Protein AF-0000000082834963 (afdb_homodimer)

Organism: NCBI:txid1287738

Foldseek 3Di:
DAEAEALQLLLLCLVFPLRDCVVVSVVVVVVCVQPAHEYEPCNVVSNVVSLVVCVVVVRDDPVSSVSSVVSVVSHHYDYDDDPCVVQQVVLVVQCVVPVHDSRVSRSLSVCQVVVHWYWDWDQDVPPSDTDTDTGRDD/DAEAEALQLLLLCLVFPLRDCVVVSVVVLVVCVQPAHEYEPCNVVSNVVSLVVCVVVVRDDPVSSVSSVVSVVSHHYDYDDDPCVVQQVVLVVQCVVPVHDSRVSRSLSVCVVVVHWYWDWDQDVPPSDTDTDTGRDD

pLDDT: mean 91.82, std 11.76, range [46.31, 98.62]

Nearest PDB structures (foldseek):
  2fe1-assembly1_A-2  TM=7.118E-01  e=8.355E-07  Pyrobaculum aerophilum str. IM2
  5x3t-assembly1_H  TM=6.796E-01  e=2.635E-04  Mycobacterium tuberculosis H37Rv
  5ecw-assembly1_B  TM=6.801E-01  e=1.217E-03  Shigella flexneri
  5k8j-assembly1_B  TM=7.039E-01  e=2.386E-03  Caulobacter vibrioides CB15
  5wzf-assembly1_A  TM=6.749E-01  e=4.974E-03  Mycobacterium tuberculosis H37Rv

Structure (mmCIF, N/CA/C/O backbone):
data_AF-0000000082834963-model_v1
#
loop_
_entity.id
_entity.type
_entity.pdbx_description
1 polymer 'PIN domain-containing protein'
#
loop_
_atom_site.group_PDB
_atom_site.id
_atom_site.type_symbol
_atom_site.label_atom_id
_atom_site.label_alt_id
_atom_site.label_comp_id
_atom_site.label_asym_id
_atom_site.label_entity_id
_atom_site.label_seq_id
_atom_site.pdbx_PDB_ins_code
_atom_site.Cartn_x
_atom_site.Cartn_y
_atom_site.Cartn_z
_atom_site.occupancy
_atom_site.B_iso_or_equiv
_atom_site.auth_seq_id
_atom_site.auth_comp_id
_atom_site.auth_asym_id
_atom_site.auth_atom_id
_atom_site.pdbx_PDB_model_num
ATOM 1 N N . MET A 1 1 ? 8.938 -10.734 -23 1 84.38 1 MET A N 1
ATOM 2 C CA . MET A 1 1 ? 8.023 -9.617 -22.812 1 84.38 1 MET A CA 1
ATOM 3 C C . MET A 1 1 ? 7.961 -9.203 -21.344 1 84.38 1 MET A C 1
ATOM 5 O O . MET A 1 1 ? 8.031 -10.055 -20.453 1 84.38 1 MET A O 1
ATOM 9 N N . LYS A 1 2 ? 8.047 -7.902 -21.094 1 94.88 2 LYS A N 1
ATOM 10 C CA . LYS A 1 2 ? 7.984 -7.422 -19.703 1 94.88 2 LYS A CA 1
ATOM 11 C C . LYS A 1 2 ? 6.559 -7.496 -19.172 1 94.88 2 LYS A C 1
ATOM 13 O O . LYS A 1 2 ? 5.598 -7.207 -19.875 1 94.88 2 LYS A O 1
ATOM 18 N N . LEU A 1 3 ? 6.418 -7.973 -17.922 1 97.44 3 LEU A N 1
ATOM 19 C CA . LEU A 1 3 ? 5.102 -8.188 -17.328 1 97.44 3 LEU A CA 1
ATOM 20 C C . LEU A 1 3 ? 5.027 -7.578 -15.93 1 97.44 3 LEU A C 1
ATOM 22 O O . LEU A 1 3 ? 5.848 -7.898 -15.062 1 97.44 3 LEU A O 1
ATOM 26 N N . VAL A 1 4 ? 4.156 -6.664 -15.797 1 98.31 4 VAL A N 1
ATOM 27 C CA . VAL A 1 4 ? 3.75 -6.254 -14.461 1 98.31 4 VAL A CA 1
ATOM 28 C C . VAL A 1 4 ? 2.664 -7.191 -13.938 1 98.31 4 VAL A C 1
ATOM 30 O O . VAL A 1 4 ? 1.64 -7.391 -14.594 1 98.31 4 VAL A O 1
ATOM 33 N N . LEU A 1 5 ? 2.828 -7.766 -12.836 1 98 5 LEU A N 1
ATOM 34 C CA . LEU A 1 5 ? 1.932 -8.805 -12.344 1 98 5 LEU A CA 1
ATOM 35 C C . LEU A 1 5 ? 1.172 -8.328 -11.109 1 98 5 LEU A C 1
ATOM 37 O O . LEU A 1 5 ? 1.779 -8.023 -10.078 1 98 5 LEU A O 1
ATOM 41 N N . ASP A 1 6 ? -0.062 -8.312 -11.219 1 97.12 6 ASP A N 1
ATOM 42 C CA . ASP A 1 6 ? -0.935 -7.922 -10.117 1 97.12 6 ASP A CA 1
ATOM 43 C C . ASP A 1 6 ? -0.912 -8.961 -9 1 97.12 6 ASP A C 1
ATOM 45 O O . ASP A 1 6 ? -0.85 -10.164 -9.266 1 97.12 6 ASP A O 1
ATOM 49 N N . ALA A 1 7 ? -1.048 -8.523 -7.75 1 97.19 7 ALA A N 1
ATOM 50 C CA . ALA A 1 7 ? -1.08 -9.43 -6.605 1 97.19 7 ALA A CA 1
ATOM 51 C C . ALA A 1 7 ? -2.199 -10.461 -6.75 1 97.19 7 ALA A C 1
ATOM 53 O O . ALA A 1 7 ? -2.078 -11.594 -6.277 1 97.19 7 ALA A O 1
ATOM 54 N N . SER A 1 8 ? -3.281 -10.047 -7.418 1 94.44 8 SER A N 1
ATOM 55 C CA . SER A 1 8 ? -4.406 -10.953 -7.613 1 94.44 8 SER A CA 1
ATOM 56 C C . SER A 1 8 ? -3.982 -12.195 -8.398 1 94.44 8 SER A C 1
ATOM 58 O O . SER A 1 8 ? -4.465 -13.297 -8.125 1 94.44 8 SER A O 1
ATOM 60 N N . VAL A 1 9 ? -3.117 -11.984 -9.352 1 95.94 9 VAL A N 1
ATOM 61 C CA . VAL A 1 9 ? -2.629 -13.117 -10.133 1 95.94 9 VAL A CA 1
ATOM 62 C C . VAL A 1 9 ? -1.739 -14 -9.258 1 95.94 9 VAL A C 1
ATOM 64 O O . VAL A 1 9 ? -1.932 -15.219 -9.203 1 95.94 9 VAL A O 1
ATOM 67 N N . ALA A 1 10 ? -0.805 -13.453 -8.555 1 97.5 10 ALA A N 1
ATOM 68 C CA . ALA A 1 10 ? 0.079 -14.219 -7.68 1 97.5 10 ALA A CA 1
ATOM 69 C C . ALA A 1 10 ? -0.717 -14.977 -6.621 1 97.5 10 ALA A C 1
ATOM 71 O O . ALA A 1 10 ? -0.464 -16.156 -6.371 1 97.5 10 ALA A O 1
ATOM 72 N N . LEU A 1 11 ? -1.651 -14.328 -5.992 1 96.81 11 LEU A N 1
ATOM 73 C CA . LEU A 1 11 ? -2.428 -14.945 -4.922 1 96.81 11 LEU A CA 1
ATOM 74 C C . LEU A 1 11 ? -3.25 -16.125 -5.453 1 96.81 11 LEU A C 1
ATOM 76 O O . LEU A 1 11 ? -3.586 -17.031 -4.703 1 96.81 11 LEU A O 1
ATOM 80 N N . SER A 1 12 ? -3.541 -16.094 -6.711 1 95.44 12 SER A N 1
ATOM 81 C CA . SER A 1 12 ? -4.289 -17.188 -7.32 1 95.44 12 SER A CA 1
ATOM 82 C C . SER A 1 12 ? -3.432 -18.453 -7.434 1 95.44 12 SER A C 1
ATOM 84 O O . SER A 1 12 ? -3.947 -19.531 -7.715 1 95.44 12 SER A O 1
ATOM 86 N N . TRP A 1 13 ? -2.188 -18.344 -7.172 1 97.12 13 TRP A N 1
ATOM 87 C CA . TRP A 1 13 ? -1.33 -19.531 -7.125 1 97.12 13 TRP A CA 1
ATOM 88 C C . TRP A 1 13 ? -1.572 -20.328 -5.852 1 97.12 13 TRP A C 1
ATOM 90 O O . TRP A 1 13 ? -1.062 -21.438 -5.703 1 97.12 13 TRP A O 1
ATOM 100 N N . LEU A 1 14 ? -2.324 -19.812 -4.922 1 96.44 14 LEU A N 1
ATOM 101 C CA . LEU A 1 14 ? -2.744 -20.547 -3.738 1 96.44 14 LEU A CA 1
ATOM 102 C C . LEU A 1 14 ? -3.607 -21.75 -4.125 1 96.44 14 LEU A C 1
ATOM 104 O O . LEU A 1 14 ? -3.645 -22.75 -3.41 1 96.44 14 LEU A O 1
ATOM 108 N N . ARG A 1 15 ? -4.348 -21.609 -5.199 1 93.69 15 ARG A N 1
ATOM 109 C CA . ARG A 1 15 ? -5.215 -22.672 -5.711 1 93.69 15 ARG A CA 1
ATOM 110 C C . ARG A 1 15 ? -6.266 -23.078 -4.68 1 93.69 15 ARG A C 1
ATOM 112 O O . ARG A 1 15 ? -6.473 -24.266 -4.422 1 93.69 15 ARG A O 1
ATOM 119 N N . LEU A 1 16 ? -6.84 -22.062 -4.109 1 93.38 16 LEU A N 1
ATOM 120 C CA . LEU A 1 16 ? -7.926 -22.344 -3.176 1 93.38 16 LEU A CA 1
ATOM 121 C C . LEU A 1 16 ? -9.172 -22.828 -3.92 1 93.38 16 LEU A C 1
ATOM 123 O O . LEU A 1 16 ? -9.398 -22.438 -5.066 1 93.38 16 LEU A O 1
ATOM 127 N N . PRO A 1 17 ? -9.938 -23.625 -3.27 1 87.69 17 PRO A N 1
ATOM 128 C CA . PRO A 1 17 ? -11.156 -24.125 -3.92 1 87.69 17 PRO A CA 1
ATOM 129 C C . PRO A 1 17 ? -12.078 -23 -4.391 1 87.69 17 PRO A C 1
ATOM 131 O O . PRO A 1 17 ? -12.781 -23.156 -5.391 1 87.69 17 PRO A O 1
ATOM 134 N N . SER A 1 18 ? -12.07 -21.891 -3.707 1 85.25 18 SER A N 1
ATOM 135 C CA . SER A 1 18 ? -12.969 -20.781 -4.02 1 85.25 18 SER A CA 1
ATOM 136 C C . SER A 1 18 ? -12.422 -19.953 -5.18 1 85.25 18 SER A C 1
ATOM 138 O O . SER A 1 18 ? -13.133 -19.094 -5.727 1 85.25 18 SER A O 1
ATOM 140 N N . GLN A 1 19 ? -11.195 -20.203 -5.543 1 86.88 19 GLN A N 1
ATOM 141 C CA . GLN A 1 19 ? -10.578 -19.406 -6.598 1 86.88 19 GLN A CA 1
ATOM 142 C C . GLN A 1 19 ? -10.867 -20 -7.973 1 86.88 19 GLN A C 1
ATOM 144 O O . GLN A 1 19 ? -10.633 -21.188 -8.203 1 86.88 19 GLN A O 1
ATOM 149 N N . THR A 1 20 ? -11.297 -19.109 -8.875 1 85.38 20 THR A N 1
ATOM 150 C CA . THR A 1 20 ? -11.734 -19.578 -10.18 1 85.38 20 THR A CA 1
ATOM 151 C C . THR A 1 20 ? -10.68 -19.281 -11.25 1 85.38 20 THR A C 1
ATOM 153 O O . THR A 1 20 ? -10.781 -19.75 -12.383 1 85.38 20 THR A O 1
ATOM 156 N N . CYS A 1 21 ? -9.625 -18.641 -10.875 1 88 21 CYS A N 1
ATOM 157 C CA . CYS A 1 21 ? -8.664 -18.203 -11.883 1 88 21 CYS A CA 1
ATOM 158 C C . CYS A 1 21 ? -7.324 -18.906 -11.688 1 88 21 CYS A C 1
ATOM 160 O O . CYS A 1 21 ? -6.309 -18.469 -12.234 1 88 21 CYS A O 1
ATOM 162 N N . SER A 1 22 ? -7.316 -19.922 -10.984 1 91.75 22 SER A N 1
ATOM 163 C CA . SER A 1 22 ? -6.047 -20.562 -10.648 1 91.75 22 SER A CA 1
ATOM 164 C C . SER A 1 22 ? -5.363 -21.125 -11.891 1 91.75 22 SER A C 1
ATOM 166 O O . SER A 1 22 ? -4.152 -20.984 -12.055 1 91.75 22 SER A O 1
ATOM 168 N N . GLU A 1 23 ? -6.125 -21.703 -12.75 1 92.44 23 GLU A N 1
ATOM 169 C CA . GLU A 1 23 ? -5.543 -22.266 -13.961 1 92.44 23 GLU A CA 1
ATOM 170 C C . GLU A 1 23 ? -4.934 -21.188 -14.844 1 92.44 23 GLU A C 1
ATOM 172 O O . GLU A 1 23 ? -3.844 -21.359 -15.383 1 92.44 23 GLU A O 1
ATOM 177 N N . GLN A 1 24 ? -5.602 -20.141 -14.945 1 92.44 24 GLN A N 1
ATOM 178 C CA . GLN A 1 24 ? -5.086 -19 -15.711 1 92.44 24 GLN A CA 1
ATOM 179 C C . GLN A 1 24 ? -3.83 -18.422 -15.07 1 92.44 24 GLN A C 1
ATOM 181 O O . GLN A 1 24 ? -2.893 -18.031 -15.766 1 92.44 24 GLN A O 1
ATOM 186 N N . ALA A 1 25 ? -3.834 -18.344 -13.797 1 95.25 25 ALA A N 1
ATOM 187 C CA . ALA A 1 25 ? -2.68 -17.812 -13.07 1 95.25 25 ALA A CA 1
ATOM 188 C C . ALA A 1 25 ? -1.449 -18.688 -13.289 1 95.25 25 ALA A C 1
ATOM 190 O O . ALA A 1 25 ? -0.348 -18.172 -13.508 1 95.25 25 ALA A O 1
ATOM 191 N N . PHE A 1 26 ? -1.695 -20.016 -13.305 1 95.38 26 PHE A N 1
ATOM 192 C CA . PHE A 1 26 ? -0.569 -20.906 -13.508 1 95.38 26 PHE A CA 1
ATOM 193 C C . PHE A 1 26 ? -0.111 -20.891 -14.961 1 95.38 26 PHE A C 1
ATOM 195 O O . PHE A 1 26 ? 1.078 -21.031 -15.242 1 95.38 26 PHE A O 1
ATOM 202 N N . ALA A 1 27 ? -1.045 -20.625 -15.852 1 94.75 27 ALA A N 1
ATOM 203 C CA . ALA A 1 27 ? -0.645 -20.453 -17.25 1 94.75 27 ALA A CA 1
ATOM 204 C C . ALA A 1 27 ? 0.281 -19.25 -17.391 1 94.75 27 ALA A C 1
ATOM 206 O O . ALA A 1 27 ? 1.268 -19.297 -18.141 1 94.75 27 ALA A O 1
ATOM 207 N N . ILE A 1 28 ? -0.032 -18.219 -16.688 1 94.56 28 ILE A N 1
ATOM 208 C CA . ILE A 1 28 ? 0.822 -17.031 -16.703 1 94.56 28 ILE A CA 1
ATOM 209 C C . ILE A 1 28 ? 2.193 -17.375 -16.125 1 94.56 28 ILE A C 1
ATOM 211 O O . ILE A 1 28 ? 3.223 -16.984 -16.672 1 94.56 28 ILE A O 1
ATO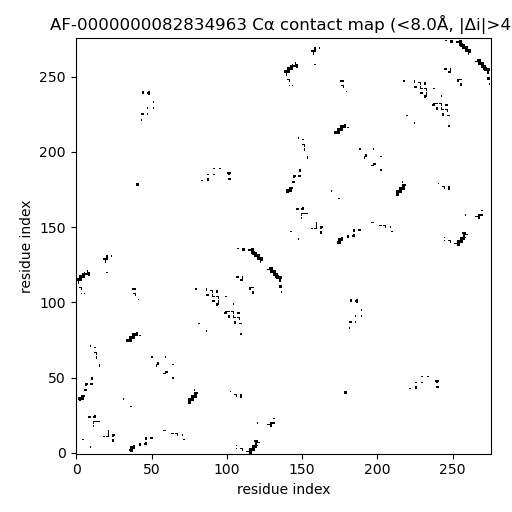M 215 N N . LEU A 1 29 ? 2.191 -18.094 -15.078 1 95.81 29 LEU A N 1
ATOM 216 C CA . LEU A 1 29 ? 3.436 -18.531 -14.453 1 95.81 29 LEU A CA 1
ATOM 217 C C . LEU A 1 29 ? 4.285 -19.312 -15.445 1 95.81 29 LEU A C 1
ATOM 219 O O . LEU A 1 29 ? 5.488 -19.078 -15.57 1 95.81 29 LEU A O 1
ATOM 223 N N . ASP A 1 30 ? 3.648 -20.234 -16.125 1 95.56 30 ASP A N 1
ATOM 224 C CA . ASP A 1 30 ? 4.352 -21.062 -17.109 1 95.56 30 ASP A CA 1
ATOM 225 C C . ASP A 1 30 ? 4.918 -20.203 -18.25 1 95.56 30 ASP A C 1
ATOM 227 O O . ASP A 1 30 ? 6.043 -20.422 -18.688 1 95.56 30 ASP A O 1
ATOM 231 N N . ASP A 1 31 ? 4.168 -19.25 -18.625 1 94.44 31 ASP A N 1
ATOM 232 C CA . ASP A 1 31 ? 4.559 -18.375 -19.719 1 94.44 31 ASP A CA 1
ATOM 233 C C . ASP A 1 31 ? 5.75 -17.5 -19.344 1 94.44 31 ASP A C 1
ATOM 235 O O . ASP A 1 31 ? 6.5 -17.047 -20.203 1 94.44 31 ASP A O 1
ATOM 239 N N . LEU A 1 32 ? 5.875 -17.203 -18.047 1 94.75 32 LEU A N 1
ATOM 240 C CA . LEU A 1 32 ? 7.008 -16.406 -17.594 1 94.75 32 LEU A CA 1
ATOM 241 C C . LEU A 1 32 ? 8.328 -17.094 -17.938 1 94.75 32 LEU A C 1
ATOM 243 O O . LEU A 1 32 ? 9.344 -16.422 -18.156 1 94.75 32 LEU A O 1
ATOM 247 N N . ASN A 1 33 ? 8.344 -18.438 -17.938 1 94.25 33 ASN A N 1
ATOM 248 C CA . ASN A 1 33 ? 9.531 -19.203 -18.297 1 94.25 33 ASN A CA 1
ATOM 249 C C . ASN A 1 33 ? 10.758 -18.719 -17.547 1 94.25 33 ASN A C 1
ATOM 251 O O . ASN A 1 33 ? 11.812 -18.469 -18.141 1 94.25 33 ASN A O 1
ATOM 255 N N . GLY A 1 34 ? 10.594 -18.453 -16.312 1 94.38 34 GLY A N 1
ATOM 256 C CA . GLY A 1 34 ? 11.711 -18.078 -15.453 1 94.38 34 GLY A CA 1
ATOM 257 C C . GLY A 1 34 ? 12.047 -16.594 -15.539 1 94.38 34 GLY A C 1
ATOM 258 O O . GLY A 1 34 ? 12.922 -16.109 -14.812 1 94.38 34 GLY A O 1
ATOM 259 N N . GLU A 1 35 ? 11.375 -15.82 -16.344 1 96.69 35 GLU A N 1
ATOM 260 C CA . GLU A 1 35 ? 11.609 -14.383 -16.438 1 96.69 35 GLU A CA 1
ATOM 261 C C . GLU A 1 35 ? 11.07 -13.648 -15.211 1 96.69 35 GLU A C 1
ATOM 263 O O . GLU A 1 35 ? 10.133 -14.117 -14.562 1 96.69 35 GLU A O 1
ATOM 268 N N . ALA A 1 36 ? 11.664 -12.508 -14.969 1 98 36 ALA A N 1
ATOM 269 C CA . ALA A 1 36 ? 11.266 -11.719 -13.805 1 98 36 ALA A CA 1
ATOM 270 C C . ALA A 1 36 ? 9.953 -10.984 -14.062 1 98 36 ALA A C 1
ATOM 272 O O . ALA A 1 36 ? 9.688 -10.555 -15.188 1 98 36 ALA A O 1
ATOM 273 N N . ILE A 1 37 ? 9.195 -10.883 -13.07 1 98.44 37 ILE A N 1
ATOM 274 C CA . ILE A 1 37 ? 8.016 -10.016 -13.117 1 98.44 37 ILE A CA 1
ATOM 275 C C . ILE A 1 37 ? 8.352 -8.656 -12.508 1 98.44 37 ILE A C 1
ATOM 277 O O . ILE A 1 37 ? 9.227 -8.555 -11.648 1 98.44 37 ILE A O 1
ATOM 281 N N . LEU A 1 38 ? 7.684 -7.605 -12.977 1 98.44 38 LEU A N 1
ATOM 282 C CA . LEU A 1 38 ? 7.766 -6.258 -12.422 1 98.44 38 LEU A CA 1
ATOM 283 C C . LEU A 1 38 ? 6.57 -5.969 -11.523 1 98.44 38 LEU A C 1
ATOM 285 O O . LEU A 1 38 ? 5.438 -6.328 -11.852 1 98.44 38 LEU A O 1
ATOM 289 N N . VAL A 1 39 ? 6.891 -5.395 -10.422 1 98.62 39 VAL A N 1
ATOM 290 C CA . VAL A 1 39 ? 5.781 -5.113 -9.516 1 98.62 39 VAL A CA 1
ATOM 291 C C . VAL A 1 39 ? 5.98 -3.75 -8.859 1 98.62 39 VAL A C 1
ATOM 293 O O . VAL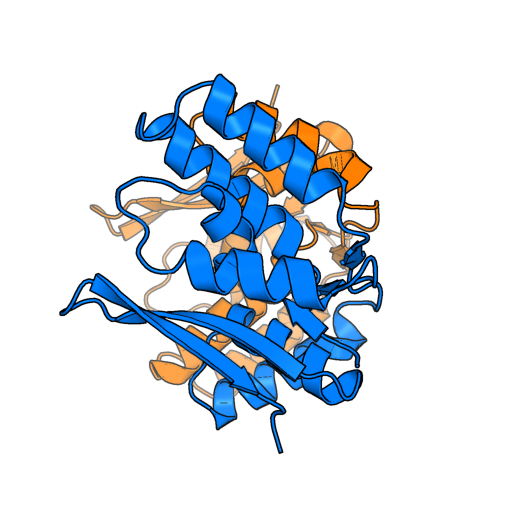 A 1 39 ? 7.117 -3.316 -8.648 1 98.62 39 VAL A O 1
ATOM 296 N N . PRO A 1 40 ? 4.895 -3.014 -8.586 1 98.12 40 PRO A N 1
ATOM 297 C CA . PRO A 1 40 ? 5.02 -1.765 -7.828 1 98.12 40 PRO A CA 1
ATOM 298 C C . PRO A 1 40 ? 5.449 -1.992 -6.383 1 98.12 40 PRO A C 1
ATOM 300 O O . PRO A 1 40 ? 5.547 -3.139 -5.938 1 98.12 40 PRO A O 1
ATOM 303 N N . GLN A 1 41 ? 5.688 -0.911 -5.715 1 96.44 41 GLN A N 1
ATOM 304 C CA . GLN A 1 41 ? 6.234 -0.975 -4.363 1 96.44 41 GLN A CA 1
ATOM 305 C C . GLN A 1 41 ? 5.242 -1.619 -3.4 1 96.44 41 GLN A C 1
ATOM 307 O O . GLN A 1 41 ? 5.645 -2.271 -2.434 1 96.44 41 GLN A O 1
ATOM 312 N N . ILE A 1 42 ? 3.971 -1.563 -3.689 1 97.44 42 ILE A N 1
ATOM 313 C CA . ILE A 1 42 ? 2.953 -2.016 -2.744 1 97.44 42 ILE A CA 1
ATOM 314 C C . ILE A 1 42 ? 2.758 -3.523 -2.879 1 97.44 42 ILE A C 1
ATOM 316 O O . ILE A 1 42 ? 2.178 -4.16 -1.997 1 97.44 42 ILE A O 1
ATOM 320 N N . TRP A 1 43 ? 3.211 -4.133 -3.85 1 98.12 43 TRP A N 1
ATOM 321 C CA . TRP A 1 43 ? 2.873 -5.492 -4.258 1 98.12 43 TRP A CA 1
ATOM 322 C C . TRP A 1 43 ? 3.248 -6.492 -3.17 1 98.12 43 TRP A C 1
ATOM 324 O O . TRP A 1 43 ? 2.438 -7.344 -2.793 1 98.12 43 TRP A O 1
ATOM 334 N N . PRO A 1 44 ? 4.496 -6.387 -2.574 1 98.31 44 PRO A N 1
ATOM 335 C CA . PRO A 1 44 ? 4.812 -7.367 -1.532 1 98.31 44 PRO A CA 1
ATOM 336 C C . PRO A 1 44 ? 3.83 -7.32 -0.364 1 98.31 44 PRO A C 1
ATOM 338 O O . PRO A 1 44 ? 3.508 -8.359 0.216 1 98.31 44 PRO A O 1
ATOM 341 N N . MET A 1 45 ? 3.375 -6.164 -0.056 1 98.44 45 MET A N 1
ATOM 342 C CA . MET A 1 45 ? 2.422 -6.035 1.041 1 98.44 45 MET A CA 1
ATOM 343 C C . MET A 1 45 ? 1.069 -6.629 0.659 1 98.44 45 MET A C 1
ATOM 345 O O . MET A 1 45 ? 0.403 -7.25 1.488 1 98.44 45 MET A O 1
ATOM 349 N N . GLU A 1 46 ? 0.671 -6.395 -0.566 1 98.12 46 GLU A N 1
ATOM 350 C CA . GLU A 1 46 ? -0.595 -6.949 -1.034 1 98.12 46 GLU A CA 1
ATOM 351 C C . GLU A 1 46 ? -0.583 -8.477 -0.976 1 98.12 46 GLU A C 1
ATOM 353 O O . GLU A 1 46 ? -1.549 -9.094 -0.522 1 98.12 46 GLU A O 1
ATOM 358 N N . VAL A 1 47 ? 0.468 -9.078 -1.438 1 98.19 47 VAL A N 1
ATOM 359 C CA . VAL A 1 47 ? 0.592 -10.531 -1.432 1 98.19 47 VAL A CA 1
ATOM 360 C C . VAL A 1 47 ? 0.608 -11.039 0.007 1 98.19 47 VAL A C 1
ATOM 362 O O . VAL A 1 47 ? -0.093 -12 0.34 1 98.19 47 VAL A O 1
ATOM 365 N N . ALA A 1 48 ? 1.392 -10.352 0.878 1 98.38 48 ALA A N 1
ATOM 366 C CA . ALA A 1 48 ? 1.444 -10.734 2.287 1 98.38 48 ALA A CA 1
ATOM 367 C C . ALA A 1 48 ? 0.071 -10.609 2.941 1 98.38 48 ALA A C 1
ATOM 369 O O . ALA A 1 48 ? -0.352 -11.492 3.688 1 98.38 48 ALA A O 1
ATOM 370 N N . GLN A 1 49 ? -0.576 -9.508 2.641 1 98.06 49 GLN A N 1
ATOM 371 C CA . GLN A 1 49 ? -1.898 -9.289 3.219 1 98.06 49 GLN A CA 1
ATOM 372 C C . GLN A 1 49 ? -2.885 -10.359 2.75 1 98.06 49 GLN A C 1
ATOM 374 O O . GLN A 1 49 ? -3.682 -10.859 3.543 1 98.06 49 GLN A O 1
ATOM 379 N N . GLY A 1 50 ? -2.893 -10.648 1.474 1 97 50 GLY A N 1
ATOM 380 C CA . GLY A 1 50 ? -3.758 -11.703 0.956 1 97 50 GLY A CA 1
ATOM 381 C C . GLY A 1 50 ? -3.514 -13.047 1.603 1 97 50 GLY A C 1
ATOM 382 O O . GLY A 1 50 ? -4.461 -13.773 1.919 1 97 50 GLY A O 1
ATOM 383 N N . THR A 1 51 ? -2.285 -13.367 1.773 1 97.25 51 THR A N 1
ATOM 384 C CA . THR A 1 51 ? -1.92 -14.633 2.4 1 97.25 51 THR A CA 1
ATOM 385 C C . THR A 1 51 ? -2.4 -14.672 3.85 1 97.25 51 THR A C 1
ATOM 387 O O . THR A 1 51 ? -2.969 -15.68 4.289 1 97.25 51 THR A O 1
ATOM 390 N N . LEU A 1 52 ? -2.18 -13.617 4.57 1 97.19 52 LEU A N 1
ATOM 391 C CA . LEU A 1 52 ? -2.619 -13.531 5.957 1 97.19 52 LEU A CA 1
ATOM 392 C C . LEU A 1 52 ? -4.133 -13.664 6.059 1 97.19 52 LEU A C 1
ATOM 394 O O . LEU A 1 52 ? -4.645 -14.312 6.98 1 97.19 52 LEU A O 1
ATOM 398 N N . ARG A 1 53 ? -4.789 -13.039 5.137 1 96.56 53 ARG A N 1
ATOM 399 C CA . ARG A 1 53 ? -6.246 -13.133 5.137 1 96.56 53 ARG A CA 1
ATOM 400 C C . ARG A 1 53 ? -6.703 -14.578 4.992 1 96.56 53 ARG A C 1
ATOM 402 O O . ARG A 1 53 ? -7.598 -15.031 5.715 1 96.56 53 ARG A O 1
ATOM 409 N N . VAL A 1 54 ? -6.133 -15.281 4.082 1 95.44 54 VAL A N 1
ATOM 410 C CA . VAL A 1 54 ? -6.457 -16.688 3.818 1 95.44 54 VAL A CA 1
ATOM 411 C C . VAL A 1 54 ? -6.176 -17.516 5.062 1 95.44 54 VAL A C 1
ATOM 413 O O . VAL A 1 54 ? -6.945 -18.422 5.398 1 95.44 54 VAL A O 1
ATOM 416 N N . GLU A 1 55 ? -5.098 -17.188 5.711 1 95.06 55 GLU A N 1
ATOM 417 C CA . GLU A 1 55 ? -4.727 -17.875 6.949 1 95.06 55 GLU A CA 1
ATOM 418 C C . GLU A 1 55 ? -5.742 -17.609 8.055 1 95.06 55 GLU A C 1
ATOM 420 O O . GLU A 1 55 ? -6.223 -18.547 8.703 1 95.06 55 GLU A O 1
ATOM 425 N N . ARG A 1 56 ? -6.121 -16.406 8.203 1 95 56 ARG A N 1
ATOM 426 C CA . ARG A 1 56 ? -7.043 -16 9.258 1 95 56 ARG A CA 1
ATOM 427 C C . ARG A 1 56 ? -8.422 -16.625 9.047 1 95 56 ARG A C 1
ATOM 429 O O . ARG A 1 56 ? -9.102 -16.969 10.016 1 95 56 ARG A O 1
ATOM 436 N N . GLN A 1 57 ? -8.734 -16.75 7.844 1 95.06 57 GLN A N 1
ATOM 437 C CA . GLN A 1 57 ? -10.062 -17.25 7.516 1 95.06 57 GLN A CA 1
ATOM 438 C C . GLN A 1 57 ? -10.055 -18.781 7.398 1 95.06 57 GLN A C 1
ATOM 440 O O . GLN A 1 57 ? -11.047 -19.375 6.98 1 95.06 57 GLN A O 1
ATOM 445 N N . GLN A 1 58 ? -8.93 -19.344 7.656 1 94.75 58 GLN A N 1
ATOM 446 C CA . GLN A 1 58 ? -8.75 -20.797 7.637 1 94.75 58 GLN A CA 1
ATOM 447 C C . GLN A 1 58 ? -9.18 -21.375 6.293 1 94.75 58 GLN A C 1
ATOM 449 O O . GLN A 1 58 ? -9.828 -22.422 6.246 1 94.75 58 GLN A O 1
ATOM 454 N N . GLN A 1 59 ? -8.82 -20.672 5.32 1 94.38 59 GLN A N 1
ATOM 455 C CA . GLN A 1 59 ? -9.172 -21.109 3.975 1 94.38 59 GLN A CA 1
ATOM 456 C C . GLN A 1 59 ? -8.078 -21.984 3.375 1 94.38 59 GLN A C 1
ATOM 458 O O . GLN A 1 59 ? -8.258 -22.578 2.309 1 94.38 59 GLN A O 1
ATOM 463 N N . ALA A 1 60 ? -6.965 -22.062 4.039 1 94.62 60 ALA A N 1
ATOM 464 C CA . ALA A 1 60 ? -5.832 -22.828 3.529 1 94.62 60 ALA A CA 1
ATOM 465 C C . ALA A 1 60 ? -5.121 -23.562 4.66 1 94.62 60 ALA A C 1
ATOM 467 O O . ALA A 1 60 ? -5.008 -23.047 5.773 1 94.62 60 ALA A O 1
ATOM 468 N N . THR A 1 61 ? -4.648 -24.719 4.336 1 94.75 61 THR A N 1
ATOM 469 C CA . THR A 1 61 ? -3.803 -25.469 5.258 1 94.75 61 THR A CA 1
ATOM 470 C C . THR A 1 61 ? -2.369 -24.953 5.219 1 94.75 61 THR A C 1
ATOM 472 O O . THR A 1 61 ? -1.999 -24.203 4.316 1 94.75 61 THR A O 1
ATOM 475 N N . ALA A 1 62 ? -1.607 -25.438 6.16 1 94.5 62 ALA A N 1
ATOM 476 C CA . ALA A 1 62 ? -0.188 -25.094 6.188 1 94.5 62 ALA A CA 1
ATOM 477 C C . ALA A 1 62 ? 0.52 -25.594 4.93 1 94.5 62 ALA A C 1
ATOM 479 O O . ALA A 1 62 ? 1.436 -24.938 4.426 1 94.5 62 ALA A O 1
ATOM 480 N N . ALA A 1 63 ? 0.084 -26.703 4.488 1 95.94 63 ALA A N 1
ATOM 481 C CA . ALA A 1 63 ? 0.688 -27.281 3.289 1 95.94 63 ALA A CA 1
ATOM 482 C C . ALA A 1 63 ? 0.415 -26.406 2.066 1 95.94 63 ALA A C 1
ATOM 484 O O . ALA A 1 63 ? 1.304 -26.188 1.241 1 95.94 63 ALA A O 1
ATOM 485 N N . ILE A 1 64 ? -0.814 -25.906 1.961 1 96.12 64 ILE A N 1
ATOM 486 C CA . ILE A 1 64 ? -1.189 -25.031 0.855 1 96.12 64 ILE A CA 1
ATOM 487 C C . ILE A 1 64 ? -0.361 -23.75 0.908 1 96.12 64 ILE A C 1
ATOM 489 O O . ILE A 1 64 ? 0.171 -23.297 -0.112 1 96.12 64 ILE A O 1
ATOM 493 N N . LEU A 1 65 ? -0.192 -23.219 2.07 1 96.69 65 LEU A N 1
ATOM 494 C CA . LEU A 1 65 ? 0.569 -21.984 2.248 1 96.69 65 LEU A CA 1
ATOM 495 C C . LEU A 1 65 ? 2.045 -22.203 1.936 1 96.69 65 LEU A C 1
ATOM 497 O O . LEU A 1 65 ? 2.697 -21.344 1.354 1 96.69 65 LEU A O 1
ATOM 501 N N . ALA A 1 66 ? 2.521 -23.359 2.303 1 96.75 66 ALA A N 1
ATOM 502 C CA . ALA A 1 66 ? 3.914 -23.688 2.006 1 96.75 66 ALA A CA 1
ATOM 503 C C . ALA A 1 66 ? 4.137 -23.828 0.503 1 96.75 66 ALA A C 1
ATOM 505 O O . ALA A 1 66 ? 5.148 -23.375 -0.028 1 96.75 66 ALA A O 1
ATOM 506 N N . LYS A 1 67 ? 3.258 -24.484 -0.152 1 97.19 67 LYS A N 1
ATOM 507 C CA . LYS A 1 67 ? 3.34 -24.609 -1.604 1 97.19 67 LYS A CA 1
ATOM 508 C C . LYS A 1 67 ? 3.277 -23.25 -2.289 1 97.19 67 LYS A C 1
ATOM 510 O O . LYS A 1 67 ? 4.035 -22.984 -3.225 1 97.19 67 LYS A O 1
ATOM 515 N N . PHE A 1 68 ? 2.387 -22.469 -1.808 1 98.12 68 PHE A N 1
ATOM 516 C CA . PHE A 1 68 ? 2.268 -21.125 -2.334 1 98.12 68 PHE A CA 1
ATOM 517 C C . PHE A 1 68 ? 3.582 -20.359 -2.182 1 98.12 68 PHE A C 1
ATOM 519 O O . PHE A 1 68 ? 4.055 -19.734 -3.129 1 98.12 68 PHE A O 1
ATOM 526 N N . SER A 1 69 ? 4.141 -20.406 -0.995 1 97.31 69 SER A N 1
ATOM 527 C CA . SER A 1 69 ? 5.406 -19.734 -0.722 1 97.31 69 SER A CA 1
ATOM 528 C C . SER A 1 69 ? 6.508 -20.234 -1.649 1 97.31 69 SER A C 1
ATOM 530 O O . SER A 1 69 ? 7.328 -19.453 -2.131 1 97.31 69 SER A O 1
ATOM 532 N N . ALA A 1 70 ? 6.547 -21.516 -1.902 1 97.69 70 ALA A N 1
ATOM 533 C CA . ALA A 1 70 ? 7.543 -22.094 -2.795 1 97.69 70 ALA A CA 1
ATOM 534 C C . ALA A 1 70 ? 7.387 -21.562 -4.215 1 97.69 70 ALA A C 1
ATOM 536 O O . ALA A 1 70 ? 8.375 -21.234 -4.871 1 97.69 70 ALA A O 1
ATOM 537 N N . VAL A 1 71 ? 6.152 -21.5 -4.688 1 97.69 71 VAL A N 1
ATOM 538 C CA . VAL A 1 71 ? 5.887 -20.969 -6.02 1 97.69 71 VAL A CA 1
ATOM 539 C C . VAL A 1 71 ? 6.316 -19.516 -6.094 1 97.69 71 VAL A C 1
ATOM 541 O O . VAL A 1 71 ? 7.043 -19.125 -7.008 1 97.69 71 VAL A O 1
ATOM 544 N N . LEU A 1 72 ? 5.891 -18.75 -5.117 1 97.75 72 LEU A N 1
ATOM 545 C CA . LEU A 1 72 ? 6.211 -17.328 -5.082 1 97.75 72 LEU A CA 1
ATOM 546 C C . LEU A 1 72 ? 7.719 -17.109 -5.094 1 97.75 72 LEU A C 1
ATOM 548 O O . LEU A 1 72 ? 8.219 -16.25 -5.816 1 97.75 72 LEU A O 1
ATOM 552 N N . ASN A 1 73 ? 8.43 -17.891 -4.352 1 96.25 73 ASN A N 1
ATOM 553 C CA . ASN A 1 73 ? 9.875 -17.75 -4.215 1 96.25 73 ASN A CA 1
ATOM 554 C C . ASN A 1 73 ? 10.602 -18.188 -5.477 1 96.25 73 ASN A C 1
ATOM 556 O O . ASN A 1 73 ? 11.781 -17.875 -5.66 1 96.25 73 ASN A O 1
ATOM 560 N N . SER A 1 74 ? 9.938 -18.922 -6.281 1 96.62 74 SER A N 1
ATOM 561 C CA . SER A 1 74 ? 10.57 -19.406 -7.508 1 96.62 74 SER A CA 1
ATOM 562 C C . SER A 1 74 ? 10.508 -18.359 -8.609 1 96.62 74 SER A C 1
ATOM 564 O O . SER A 1 74 ? 11.18 -18.484 -9.641 1 96.62 74 SER A O 1
ATOM 566 N N . VAL A 1 75 ? 9.773 -17.328 -8.469 1 97.75 75 VAL A N 1
ATOM 567 C CA . VAL A 1 75 ? 9.594 -16.297 -9.469 1 97.75 75 VAL A CA 1
ATOM 568 C C . VAL A 1 75 ? 10.5 -15.102 -9.156 1 97.75 75 VAL A C 1
ATOM 570 O O . VAL A 1 75 ? 10.367 -14.477 -8.094 1 97.75 75 VAL A O 1
ATOM 573 N N . PRO A 1 76 ? 11.43 -14.82 -10.055 1 97.94 76 PRO A N 1
ATOM 574 C CA . PRO A 1 76 ? 12.188 -13.586 -9.828 1 97.94 76 PRO A CA 1
ATOM 575 C C . PRO A 1 76 ? 11.305 -12.344 -9.859 1 97.94 76 PRO A C 1
ATOM 577 O O . PRO A 1 76 ? 10.508 -12.164 -10.789 1 97.94 76 PRO A O 1
ATOM 580 N N . VAL A 1 77 ? 11.43 -11.5 -8.883 1 98.06 77 VAL A N 1
ATOM 581 C CA . VAL A 1 77 ? 10.594 -10.305 -8.742 1 98.06 77 VAL A CA 1
ATOM 582 C C . VAL A 1 77 ? 11.477 -9.055 -8.742 1 98.06 77 VAL A C 1
ATOM 584 O O . VAL A 1 77 ? 12.469 -8.992 -8.016 1 98.06 77 VAL A O 1
ATOM 587 N N . VAL A 1 78 ? 11.133 -8.109 -9.562 1 97.75 78 VAL A N 1
ATOM 588 C CA . VAL A 1 78 ? 11.75 -6.785 -9.562 1 97.75 78 VAL A CA 1
ATOM 589 C C . VAL A 1 78 ? 10.766 -5.746 -9.039 1 97.75 78 VAL A C 1
ATOM 591 O O . VAL A 1 78 ? 9.836 -5.359 -9.75 1 97.75 78 VAL A O 1
ATOM 594 N N . ASN A 1 79 ? 11 -5.324 -7.855 1 96.94 79 ASN A N 1
ATOM 595 C CA . ASN A 1 79 ? 10.156 -4.301 -7.238 1 96.94 79 ASN A CA 1
ATOM 596 C C . ASN A 1 79 ? 10.523 -2.904 -7.742 1 96.94 79 ASN A C 1
ATOM 598 O O . ASN A 1 79 ? 11.695 -2.594 -7.93 1 96.94 79 ASN A O 1
ATOM 602 N N . GLU A 1 80 ? 9.508 -2.109 -7.887 1 95.88 80 GLU A N 1
ATOM 603 C CA . GLU A 1 80 ? 9.75 -0.693 -8.148 1 95.88 80 GLU A CA 1
ATOM 604 C C . GLU A 1 80 ? 10.711 -0.098 -7.121 1 95.88 80 GLU A C 1
ATOM 606 O O . GLU A 1 80 ? 10.547 -0.302 -5.914 1 95.88 80 GLU A O 1
ATOM 611 N N . SER A 1 81 ? 11.773 0.597 -7.648 1 93.62 81 SER A N 1
ATOM 612 C CA . SER A 1 81 ? 12.805 1.077 -6.738 1 93.62 81 SER A CA 1
ATOM 613 C C . SER A 1 81 ? 12.969 2.59 -6.836 1 93.62 81 SER A C 1
ATOM 615 O O . SER A 1 81 ? 13.695 3.195 -6.043 1 93.62 81 SER A O 1
ATOM 617 N N . ARG A 1 82 ? 12.305 3.234 -7.824 1 95.56 82 ARG A N 1
ATOM 618 C CA . ARG A 1 82 ? 12.359 4.691 -7.902 1 95.56 82 ARG A CA 1
ATOM 619 C C . ARG A 1 82 ? 11.734 5.332 -6.664 1 95.56 82 ARG A C 1
ATOM 621 O O . ARG A 1 82 ? 10.852 4.746 -6.035 1 95.56 82 ARG A O 1
ATOM 628 N N . PRO A 1 83 ? 12.219 6.535 -6.309 1 94.75 83 PRO A N 1
ATOM 629 C CA . PRO A 1 83 ? 11.523 7.254 -5.234 1 94.75 83 PRO A CA 1
ATOM 630 C C . PRO A 1 83 ? 10.086 7.609 -5.602 1 94.75 83 PRO A C 1
ATOM 632 O O . PRO A 1 83 ? 9.758 7.738 -6.781 1 94.75 83 PRO A O 1
ATOM 635 N N . SER A 1 84 ? 9.25 7.719 -4.582 1 96.12 84 SER A N 1
ATOM 636 C CA . SER A 1 84 ? 7.836 7.977 -4.812 1 96.12 84 SER A CA 1
ATOM 637 C C . SER A 1 84 ? 7.629 9.25 -5.625 1 96.12 84 SER A C 1
ATOM 639 O O . SER A 1 84 ? 6.664 9.359 -6.387 1 96.12 84 SER A O 1
ATOM 641 N N . THR A 1 85 ? 8.5 10.203 -5.492 1 94.94 85 THR A N 1
ATOM 642 C CA . THR A 1 85 ? 8.391 11.469 -6.211 1 94.94 85 THR A CA 1
ATOM 643 C C . THR A 1 85 ? 8.453 11.242 -7.719 1 94.94 85 THR A C 1
ATOM 645 O O . THR A 1 85 ? 8.016 12.094 -8.5 1 94.94 85 THR A O 1
ATOM 648 N N . ALA A 1 86 ? 8.969 10.094 -8.094 1 96.88 86 ALA A N 1
ATOM 649 C CA . ALA A 1 86 ? 9.156 9.812 -9.516 1 96.88 86 ALA A CA 1
ATOM 650 C C . ALA A 1 86 ? 7.883 9.242 -10.125 1 96.88 86 ALA A C 1
ATOM 652 O O . ALA A 1 86 ? 7.609 9.453 -11.312 1 96.88 86 ALA A O 1
ATOM 653 N N . TRP A 1 87 ? 7.137 8.523 -9.406 1 97.75 87 TRP A N 1
ATOM 654 C CA . TRP A 1 87 ? 6.031 7.797 -10.031 1 97.75 87 TRP A CA 1
ATOM 655 C C . TRP A 1 87 ? 4.691 8.25 -9.461 1 97.75 87 TRP A C 1
ATOM 657 O O . TRP A 1 87 ? 3.656 8.125 -10.125 1 97.75 87 TRP A O 1
ATOM 667 N N . LEU A 1 88 ? 4.621 8.781 -8.297 1 98.06 88 LEU A N 1
ATOM 668 C CA . LEU A 1 88 ? 3.371 9.07 -7.605 1 98.06 88 LEU A CA 1
ATOM 669 C C . LEU A 1 88 ? 2.559 10.117 -8.359 1 98.06 88 LEU A C 1
ATOM 671 O O . LEU A 1 88 ? 1.348 9.961 -8.531 1 98.06 88 LEU A O 1
ATOM 675 N N . PRO A 1 89 ? 3.199 11.242 -8.836 1 97.81 89 PRO A N 1
ATOM 676 C CA . PRO A 1 89 ? 2.395 12.203 -9.594 1 97.81 89 PRO A CA 1
ATOM 677 C C . PRO A 1 89 ? 1.717 11.578 -10.812 1 97.81 89 PRO A C 1
ATOM 679 O O . PRO A 1 89 ? 0.57 11.914 -11.125 1 97.81 89 PRO A O 1
ATOM 682 N N . GLN A 1 90 ? 2.408 10.711 -11.453 1 98.12 90 GLN A N 1
ATOM 683 C CA . GLN A 1 90 ? 1.819 10.031 -12.594 1 98.12 90 GLN A CA 1
ATOM 684 C C . GLN A 1 90 ? 0.708 9.078 -12.156 1 98.12 90 GLN A C 1
ATOM 686 O O . GLN A 1 90 ? -0.307 8.945 -12.844 1 98.12 90 GLN A O 1
ATOM 691 N N . CYS A 1 91 ? 0.874 8.438 -11.062 1 98.5 91 CYS A N 1
ATOM 692 C CA . CYS A 1 91 ? -0.177 7.586 -10.516 1 98.5 91 CYS A CA 1
ATOM 693 C C . CYS A 1 91 ? -1.438 8.391 -10.227 1 98.5 91 CYS A C 1
ATOM 695 O O . CYS A 1 91 ? -2.545 7.957 -10.547 1 98.5 91 CYS A O 1
ATOM 697 N N . GLU A 1 92 ? -1.207 9.531 -9.609 1 98.06 92 GLU A N 1
ATOM 698 C CA . GLU A 1 92 ? -2.346 10.398 -9.32 1 98.06 92 GLU A CA 1
ATOM 699 C C . GLU A 1 92 ? -3.064 10.82 -10.594 1 98.06 92 GLU A C 1
ATOM 701 O O . GLU A 1 92 ? -4.297 10.828 -10.648 1 98.06 92 GLU A O 1
ATOM 706 N N . ARG A 1 93 ? -2.336 11.18 -11.602 1 97.94 93 ARG A N 1
ATOM 707 C CA . ARG A 1 93 ? -2.914 11.562 -12.883 1 97.94 93 ARG A CA 1
ATOM 708 C C . ARG A 1 93 ? -3.719 10.414 -13.484 1 97.94 93 ARG A C 1
ATOM 710 O O . ARG A 1 93 ? -4.867 10.602 -13.898 1 97.94 93 ARG A O 1
ATOM 717 N N . LEU A 1 94 ? -3.137 9.266 -13.539 1 97.69 94 LEU A N 1
ATOM 718 C CA . LEU A 1 94 ? -3.799 8.086 -14.094 1 97.69 94 LEU A CA 1
ATOM 719 C C . LEU A 1 94 ? -5.043 7.734 -13.289 1 97.69 94 LEU A C 1
ATOM 721 O O . LEU A 1 94 ? -6.066 7.344 -13.859 1 97.69 94 LEU A O 1
ATOM 725 N N . ALA A 1 95 ? -4.895 7.828 -11.992 1 97.44 95 ALA A N 1
ATOM 726 C CA . ALA A 1 95 ? -6.039 7.555 -11.125 1 97.44 95 ALA A CA 1
ATOM 727 C C . ALA A 1 95 ? -7.207 8.477 -11.453 1 97.44 95 ALA A C 1
ATOM 729 O O . ALA A 1 95 ? -8.352 8.031 -11.562 1 97.44 95 ALA A O 1
ATOM 730 N N . ARG A 1 96 ? -6.938 9.773 -11.633 1 96.25 96 ARG A N 1
ATOM 731 C CA . ARG A 1 96 ? -7.961 10.75 -11.984 1 96.25 96 ARG A CA 1
ATOM 732 C C . ARG A 1 96 ? -8.555 10.453 -13.359 1 96.25 96 ARG A C 1
ATOM 734 O O . ARG A 1 96 ? -9.773 10.453 -13.523 1 96.25 96 ARG A O 1
ATOM 741 N N . GLU A 1 97 ? -7.734 10.148 -14.273 1 95.81 97 GLU A N 1
ATOM 742 C CA . GLU A 1 97 ? -8.133 9.977 -15.664 1 95.81 97 GLU A CA 1
ATOM 743 C C . GLU A 1 97 ? -8.992 8.719 -15.844 1 95.81 97 GLU A C 1
ATOM 745 O O . GLU A 1 97 ? -9.938 8.719 -16.641 1 95.81 97 GLU A O 1
ATOM 750 N N . HIS A 1 98 ? -8.742 7.684 -15.078 1 94.88 98 HIS A N 1
ATOM 751 C CA . HIS A 1 98 ? -9.367 6.398 -15.359 1 94.88 98 HIS A CA 1
ATOM 752 C C . HIS A 1 98 ? -10.281 5.965 -14.219 1 94.88 98 HIS A C 1
ATOM 754 O O . HIS A 1 98 ? -10.805 4.852 -14.227 1 94.88 98 HIS A O 1
ATOM 760 N N . GLY A 1 99 ? -10.414 6.793 -13.219 1 95.06 99 GLY A N 1
ATOM 761 C CA . GLY A 1 99 ? -11.273 6.461 -12.094 1 95.06 99 GLY A CA 1
ATOM 762 C C . GLY A 1 99 ? -10.742 5.312 -11.25 1 95.06 99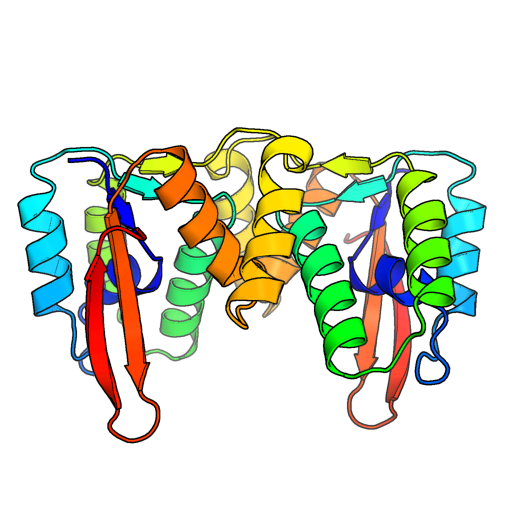 GLY A C 1
ATOM 763 O O . GLY A 1 99 ? -11.508 4.465 -10.789 1 95.06 99 GLY A O 1
ATOM 764 N N . LEU A 1 100 ? -9.461 5.273 -11.086 1 95.5 100 LEU A N 1
ATOM 765 C CA . LEU A 1 100 ? -8.805 4.215 -10.336 1 95.5 100 LEU A CA 1
ATOM 766 C C . LEU A 1 100 ? -8.422 4.695 -8.938 1 95.5 100 LEU A C 1
ATOM 768 O O . LEU A 1 100 ? -8.43 5.898 -8.664 1 95.5 100 LEU A O 1
ATOM 772 N N . THR A 1 101 ? -8.156 3.775 -8.047 1 97.12 101 THR A N 1
ATOM 773 C CA . THR A 1 101 ? -7.414 4.121 -6.836 1 97.12 101 THR A CA 1
ATOM 774 C C . THR A 1 101 ? -5.953 4.402 -7.16 1 97.12 101 THR A C 1
ATOM 776 O O . THR A 1 101 ? -5.465 4.043 -8.234 1 97.12 101 THR A O 1
ATOM 779 N N . VAL A 1 102 ? -5.262 5.043 -6.277 1 98 102 VAL A N 1
ATOM 780 C CA . VAL A 1 102 ? -3.83 5.277 -6.441 1 98 102 VAL A CA 1
ATOM 781 C C . VAL A 1 102 ? -3.088 3.943 -6.48 1 98 102 VAL A C 1
ATOM 783 O O . VAL A 1 102 ? -2.113 3.791 -7.219 1 98 102 VAL A O 1
ATOM 786 N N . TYR A 1 103 ? -3.553 2.971 -5.797 1 97.56 103 TYR A N 1
ATOM 787 C CA . TYR A 1 103 ? -2.949 1.643 -5.746 1 97.56 103 TYR A CA 1
ATOM 788 C C . TYR A 1 103 ? -3.021 0.956 -7.105 1 97.56 103 TYR A C 1
ATOM 790 O O . TYR A 1 103 ? -2.004 0.504 -7.633 1 97.56 103 TYR A O 1
ATOM 798 N N . ASP A 1 104 ? -4.23 0.969 -7.652 1 95.75 104 ASP A N 1
ATOM 799 C CA . ASP A 1 104 ? -4.395 0.38 -8.977 1 95.75 104 ASP A CA 1
ATOM 800 C C . ASP A 1 104 ? -3.592 1.15 -10.023 1 95.75 104 ASP A C 1
ATOM 802 O O . ASP A 1 104 ? -3.01 0.554 -10.93 1 95.75 104 ASP A O 1
ATOM 806 N N . ALA A 1 105 ? -3.549 2.455 -9.867 1 97.5 105 ALA A N 1
ATOM 807 C CA . ALA A 1 105 ? -2.82 3.307 -10.797 1 97.5 105 ALA A CA 1
ATOM 808 C C . ALA A 1 105 ? -1.323 3.02 -10.758 1 97.5 105 ALA A C 1
ATOM 810 O O . ALA A 1 105 ? -0.621 3.189 -11.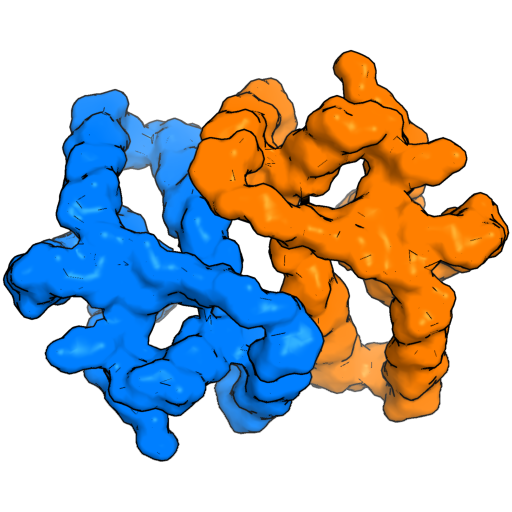75 1 97.5 105 ALA A O 1
ATOM 811 N N . SER A 1 106 ? -0.821 2.602 -9.617 1 98.19 106 SER A N 1
ATOM 812 C CA . SER A 1 106 ? 0.605 2.312 -9.508 1 98.19 106 SER A CA 1
ATOM 813 C C . SER A 1 106 ? 1.001 1.147 -10.414 1 98.19 106 SER A C 1
ATOM 815 O O . SER A 1 106 ? 2.098 1.137 -10.977 1 98.19 106 SER A O 1
ATOM 817 N N . TYR A 1 107 ? 0.119 0.164 -10.555 1 97.62 107 TYR A N 1
ATOM 818 C CA . TYR A 1 107 ? 0.371 -0.929 -11.484 1 97.62 107 TYR A CA 1
ATOM 819 C C . TYR A 1 107 ? 0.404 -0.423 -12.922 1 97.62 107 TYR A C 1
ATOM 821 O O . TYR A 1 107 ? 1.304 -0.773 -13.688 1 97.62 107 TYR A O 1
ATOM 829 N N . LEU A 1 108 ? -0.559 0.344 -13.227 1 97.06 108 LEU A N 1
ATOM 830 C CA . LEU A 1 108 ? -0.67 0.886 -14.578 1 97.06 108 LEU A CA 1
ATOM 831 C C . LEU A 1 108 ? 0.52 1.782 -14.898 1 97.06 108 LEU A C 1
ATOM 833 O O . LEU A 1 108 ? 1.094 1.688 -15.984 1 97.06 108 LEU A O 1
ATOM 837 N N . GLU A 1 109 ? 0.84 2.658 -14 1 98.12 109 GLU A N 1
ATOM 838 C CA . GLU A 1 109 ? 1.985 3.545 -14.188 1 98.12 109 GLU A CA 1
ATOM 839 C C . GLU A 1 109 ? 3.256 2.75 -14.477 1 98.12 109 GLU A C 1
ATOM 841 O O . GLU A 1 109 ? 4.008 3.086 -15.391 1 98.12 109 GLU A O 1
ATOM 846 N N . LEU A 1 110 ? 3.5 1.748 -13.703 1 98.19 110 LEU A N 1
ATOM 847 C CA . LEU A 1 110 ? 4.695 0.929 -13.883 1 98.19 110 LEU A CA 1
ATOM 848 C C . LEU A 1 110 ? 4.684 0.238 -15.242 1 98.19 110 LEU A C 1
ATOM 850 O O . LEU A 1 110 ? 5.711 0.181 -15.922 1 98.19 110 LEU A O 1
ATOM 854 N N . ALA A 1 111 ? 3.535 -0.32 -15.594 1 97.62 111 ALA A N 1
ATOM 855 C CA . ALA A 1 111 ? 3.41 -0.979 -16.891 1 97.62 111 ALA A CA 1
ATOM 856 C C . ALA A 1 111 ? 3.73 -0.013 -18.031 1 97.62 111 ALA A C 1
ATOM 858 O O . ALA A 1 111 ? 4.48 -0.353 -18.953 1 97.62 111 ALA A O 1
ATOM 859 N N . LEU A 1 112 ? 3.145 1.168 -17.984 1 96.81 112 LEU A N 1
ATOM 860 C CA . LEU A 1 112 ? 3.365 2.18 -19.016 1 96.81 112 LEU A CA 1
ATOM 861 C C . LEU A 1 112 ? 4.824 2.617 -19.047 1 96.81 112 LEU A C 1
ATOM 863 O O . LEU A 1 112 ? 5.434 2.693 -20.109 1 96.81 112 LEU A O 1
ATOM 867 N N . TRP A 1 113 ? 5.352 2.879 -17.891 1 96.94 113 TRP A N 1
ATOM 868 C CA . TRP A 1 113 ? 6.734 3.344 -17.797 1 96.94 113 TRP A CA 1
ATOM 869 C C . TRP A 1 113 ? 7.699 2.309 -18.359 1 96.94 113 TRP A C 1
ATOM 871 O O . TRP A 1 113 ? 8.641 2.658 -19.078 1 96.94 113 TRP A O 1
ATOM 881 N N . ARG A 1 114 ? 7.402 1.029 -18.094 1 97.25 114 ARG A N 1
ATOM 882 C CA . ARG A 1 114 ? 8.328 -0.038 -18.469 1 97.25 114 ARG A CA 1
ATOM 883 C C . ARG A 1 11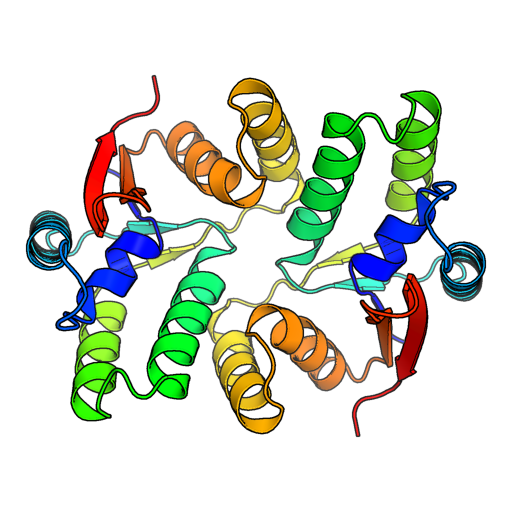4 ? 7.969 -0.616 -19.828 1 97.25 114 ARG A C 1
ATOM 885 O O . ARG A 1 114 ? 8.656 -1.512 -20.328 1 97.25 114 ARG A O 1
ATOM 892 N N . GLY A 1 115 ? 6.906 -0.084 -20.438 1 95.81 115 GLY A N 1
ATOM 893 C CA . GLY A 1 115 ? 6.445 -0.699 -21.672 1 95.81 115 GLY A CA 1
ATOM 894 C C . GLY A 1 115 ? 6.07 -2.16 -21.5 1 95.81 115 GLY A C 1
ATOM 895 O O . GLY A 1 115 ? 6.418 -2.994 -22.344 1 95.81 115 GLY A O 1
ATOM 896 N N . ALA A 1 116 ? 5.492 -2.475 -20.391 1 96.94 116 ALA A N 1
ATOM 897 C CA . ALA A 1 116 ? 5.195 -3.859 -20.031 1 96.94 116 ALA A CA 1
ATOM 898 C C . ALA A 1 116 ? 3.699 -4.141 -20.141 1 96.94 116 ALA A C 1
ATOM 900 O O . ALA A 1 116 ? 2.881 -3.223 -20.078 1 96.94 116 ALA A O 1
ATOM 901 N N . ALA A 1 117 ? 3.322 -5.367 -20.344 1 96 117 ALA A N 1
ATOM 902 C CA . ALA A 1 117 ? 1.938 -5.801 -20.172 1 96 117 ALA A CA 1
ATOM 903 C C . ALA A 1 117 ? 1.563 -5.875 -18.688 1 96 117 ALA A C 1
ATOM 905 O O . ALA A 1 117 ? 2.438 -5.98 -17.828 1 96 117 ALA A O 1
ATOM 906 N N . LEU A 1 118 ? 0.339 -5.688 -18.453 1 96.56 118 LEU A N 1
ATOM 907 C CA . LEU A 1 118 ? -0.196 -5.809 -17.109 1 96.56 118 LEU A CA 1
ATOM 908 C C . LEU A 1 118 ? -1.106 -7.027 -16.984 1 96.56 118 LEU A C 1
ATOM 910 O O . LEU A 1 118 ? -2.062 -7.168 -17.75 1 96.56 118 LEU A O 1
ATOM 914 N N . ALA A 1 119 ? -0.76 -7.938 -16.094 1 95.62 119 ALA A N 1
ATOM 915 C CA . ALA A 1 119 ? -1.617 -9.078 -15.789 1 95.62 119 ALA A CA 1
ATOM 916 C C . ALA A 1 119 ? -2.402 -8.844 -14.5 1 95.62 119 ALA A C 1
ATOM 918 O O . ALA A 1 119 ? -1.816 -8.703 -13.422 1 95.62 119 ALA A O 1
ATOM 919 N N . THR A 1 120 ? -3.668 -8.781 -14.57 1 93.94 120 THR A N 1
ATOM 920 C CA . THR A 1 120 ? -4.523 -8.547 -13.414 1 93.94 120 THR A CA 1
ATOM 921 C C . THR A 1 120 ? -5.797 -9.383 -13.5 1 93.94 120 THR A C 1
ATOM 923 O O . THR A 1 120 ? -6.246 -9.727 -14.602 1 93.94 120 THR A O 1
ATOM 926 N N . PHE A 1 121 ? -6.223 -9.867 -12.281 1 89.31 121 PHE A N 1
ATOM 927 C CA . PHE A 1 121 ? -7.516 -10.531 -12.188 1 89.31 121 PHE A CA 1
ATOM 928 C C . PHE A 1 121 ? -8.523 -9.664 -11.453 1 89.31 121 PHE A C 1
ATOM 930 O O . PHE A 1 121 ? -8.195 -9.023 -10.453 1 89.31 121 PHE A O 1
ATOM 937 N N . GLU A 1 122 ? -9.633 -9.43 -11.992 1 75.62 122 GLU A N 1
ATOM 938 C CA . GLU A 1 122 ? -10.742 -8.758 -11.328 1 75.62 122 GLU A CA 1
ATOM 939 C C . GLU A 1 122 ? -11.836 -9.75 -10.945 1 75.62 122 GLU A C 1
ATOM 941 O O . GLU A 1 122 ? -12.086 -10.719 -11.672 1 75.62 122 GLU A O 1
ATOM 946 N N . THR A 1 123 ? -12.109 -9.797 -9.57 1 57.88 123 THR A N 1
ATOM 947 C CA . THR A 1 123 ? -13.25 -10.641 -9.227 1 57.88 123 THR A CA 1
ATOM 948 C C . THR A 1 123 ? -14.562 -9.875 -9.391 1 57.88 123 THR A C 1
ATOM 950 O O . THR A 1 123 ? -14.68 -8.742 -8.93 1 57.88 123 THR A O 1
ATOM 953 N N . SER A 1 124 ? -15.281 -10.047 -10.438 1 53.56 124 SER A N 1
ATOM 954 C CA . SER A 1 124 ? -16.609 -9.438 -10.586 1 53.56 124 SER A CA 1
ATOM 955 C C . SER A 1 124 ? -17.562 -9.938 -9.523 1 53.56 124 SER A C 1
ATOM 957 O O . SER A 1 124 ? -17.547 -11.117 -9.164 1 53.56 124 SER A O 1
ATOM 959 N N . GLY A 1 125 ? -17.781 -9.086 -8.492 1 46.78 125 GLY A N 1
ATOM 960 C CA . GLY A 1 125 ? -18.703 -9.336 -7.398 1 46.78 125 GLY A CA 1
ATOM 961 C C . GLY A 1 125 ? -19.797 -10.336 -7.75 1 46.78 125 GLY A C 1
ATOM 962 O O . GLY A 1 125 ? -20.047 -11.273 -6.988 1 46.78 125 GLY A O 1
ATOM 963 N N . ALA A 1 126 ? -20.641 -10 -8.742 1 47.59 126 ALA A N 1
ATOM 964 C CA . ALA A 1 126 ? -21.922 -10.695 -8.859 1 47.59 126 ALA A CA 1
ATOM 965 C C . ALA A 1 126 ? -21.719 -12.164 -9.227 1 47.59 126 ALA A C 1
ATOM 967 O O . ALA A 1 126 ? -22.438 -13.031 -8.742 1 47.59 126 ALA A O 1
ATOM 968 N N . SER A 1 127 ? -20.859 -12.328 -10.055 1 49.09 127 SER A N 1
ATOM 969 C CA . SER A 1 127 ? -20.844 -13.68 -10.602 1 49.09 127 SER A CA 1
ATOM 970 C C . SER A 1 127 ? -19.672 -14.484 -10.023 1 49.09 127 SER A C 1
ATOM 972 O O . SER A 1 127 ? -19.641 -15.711 -10.156 1 49.09 127 SER A O 1
ATOM 974 N N . GLY A 1 128 ? -18.781 -13.812 -9.109 1 55.41 128 GLY A N 1
ATOM 975 C CA . GLY A 1 128 ? -17.656 -14.523 -8.539 1 55.41 128 GLY A CA 1
ATOM 976 C C . GLY A 1 128 ? -16.641 -14.953 -9.586 1 55.41 128 GLY A C 1
ATOM 977 O O . GLY A 1 128 ? -15.781 -15.797 -9.312 1 55.41 128 GLY A O 1
ATOM 978 N N . THR A 1 129 ? -16.906 -14.539 -10.867 1 58.5 129 THR A N 1
ATOM 979 C CA . THR A 1 129 ? -16.062 -15.016 -11.961 1 58.5 129 THR A CA 1
ATOM 980 C C . THR A 1 129 ? -14.828 -14.133 -12.117 1 58.5 129 THR A C 1
ATOM 982 O O . THR A 1 129 ? -14.906 -12.914 -11.984 1 58.5 129 THR A O 1
ATOM 985 N N . CYS A 1 130 ? -13.711 -14.781 -12.07 1 67.31 130 CYS A N 1
ATOM 986 C CA . CYS A 1 130 ? -12.43 -14.117 -12.281 1 67.31 130 CYS A CA 1
ATOM 987 C C . CYS A 1 130 ? -12.211 -13.805 -13.758 1 67.31 130 CYS A C 1
ATOM 989 O O . CYS A 1 130 ? -12.531 -14.625 -14.617 1 67.31 130 CYS A O 1
ATOM 991 N N . GLU A 1 131 ? -12.031 -12.5 -14.047 1 70.62 131 GLU A N 1
ATOM 992 C CA . GLU A 1 131 ? -11.695 -12.102 -15.414 1 70.62 131 GLU A CA 1
ATOM 993 C C . GLU A 1 131 ? -10.227 -11.703 -15.531 1 70.62 131 GLU A C 1
ATOM 995 O O . GLU A 1 131 ? -9.727 -10.914 -14.719 1 70.62 131 GLU A O 1
ATOM 1000 N N . ARG A 1 132 ? -9.594 -12.484 -16.469 1 71.5 132 ARG A N 1
ATOM 1001 C CA . ARG A 1 132 ? -8.195 -12.211 -16.781 1 71.5 132 ARG A CA 1
ATOM 1002 C C . ARG A 1 132 ? -8.062 -10.977 -17.656 1 71.5 132 ARG A C 1
ATOM 1004 O O . ARG A 1 132 ? -8.766 -10.844 -18.672 1 71.5 132 ARG A O 1
ATOM 1011 N N . ARG A 1 133 ? -7.289 -10.125 -17.172 1 73.38 133 ARG A N 1
ATOM 1012 C CA . ARG A 1 133 ? -6.902 -9.008 -18.031 1 73.38 133 ARG A CA 1
ATOM 1013 C C . ARG A 1 133 ? -5.387 -8.891 -18.125 1 73.38 133 ARG A C 1
ATOM 1015 O O . ARG A 1 133 ? -4.711 -8.648 -17.125 1 73.38 133 ARG A O 1
ATOM 1022 N N . VAL A 1 134 ? -4.879 -9.391 -19.25 1 75.31 134 VAL A N 1
ATOM 1023 C CA . VAL A 1 134 ? -3.477 -9.148 -19.578 1 75.31 134 VAL A CA 1
ATOM 1024 C C . VAL A 1 134 ? -3.373 -8.234 -20.781 1 75.31 134 VAL A C 1
ATOM 1026 O O . VAL A 1 134 ? -3.908 -8.547 -21.859 1 75.31 134 VAL A O 1
ATOM 1029 N N . GLY A 1 135 ? -3.074 -7.121 -20.578 1 77.81 135 GLY A N 1
ATOM 1030 C CA . GLY A 1 135 ? -2.994 -6.242 -21.734 1 77.81 135 GLY A CA 1
ATOM 1031 C C . GLY A 1 135 ? -2.039 -5.082 -21.531 1 77.81 135 GLY A C 1
ATOM 1032 O O . GLY A 1 135 ? -1.512 -4.883 -20.438 1 77.81 135 GLY A O 1
ATOM 1033 N N . ARG A 1 136 ? -1.541 -4.578 -22.719 1 75.12 136 ARG A N 1
ATOM 1034 C CA . ARG A 1 136 ? -0.739 -3.359 -22.719 1 75.12 136 ARG A CA 1
ATOM 1035 C C . ARG A 1 136 ? -1.628 -2.119 -22.766 1 75.12 136 ARG A C 1
ATOM 1037 O O . ARG A 1 136 ? -2.66 -2.111 -23.438 1 75.12 136 ARG A O 1
ATOM 1044 N N . TRP A 1 137 ? -1.431 -1.373 -21.719 1 61.94 137 TRP A N 1
ATOM 1045 C CA . TRP A 1 137 ? -2.168 -0.115 -21.734 1 61.94 137 TRP A CA 1
ATOM 1046 C C . TRP A 1 137 ? -1.64 0.821 -22.812 1 61.94 137 TRP A C 1
ATOM 1048 O O . TRP A 1 137 ? -0.426 0.975 -22.969 1 61.94 137 TRP A O 1
ATOM 1058 N N . ALA A 1 138 ? -2.393 0.943 -24 1 56.09 138 ALA A N 1
ATOM 1059 C CA . ALA A 1 138 ? -2.061 1.871 -25.078 1 56.09 138 ALA A CA 1
ATOM 1060 C C . ALA A 1 138 ? -2.715 3.23 -24.859 1 56.09 138 ALA A C 1
ATOM 1062 O O . ALA A 1 138 ? -3.793 3.318 -24.266 1 56.09 138 ALA A O 1
ATOM 1063 N N . MET B 1 1 ? 12.555 13.781 19.219 1 84.5 1 MET B N 1
ATOM 1064 C CA . MET B 1 1 ? 11.984 12.438 19.281 1 84.5 1 MET B CA 1
ATOM 1065 C C . MET B 1 1 ? 11.57 11.969 17.891 1 84.5 1 MET B C 1
ATOM 1067 O O . MET B 1 1 ? 11.102 12.758 17.062 1 84.5 1 MET B O 1
ATOM 1071 N N . LYS B 1 2 ? 11.93 10.727 17.547 1 94.88 2 LYS B N 1
ATOM 1072 C CA . LYS B 1 2 ? 11.555 10.188 16.234 1 94.88 2 LYS B CA 1
ATOM 1073 C C . LYS B 1 2 ? 10.07 9.836 16.188 1 94.88 2 LYS B C 1
ATOM 1075 O O . LYS B 1 2 ? 9.516 9.32 17.156 1 94.88 2 LYS B O 1
ATOM 1080 N N . LEU B 1 3 ? 9.414 10.195 15.07 1 97.38 3 LEU B N 1
ATOM 1081 C CA . LEU B 1 3 ? 7.973 10.008 14.953 1 97.38 3 LEU B CA 1
ATOM 1082 C C . LEU B 1 3 ? 7.621 9.336 13.625 1 97.38 3 LEU B C 1
ATOM 1084 O O . LEU B 1 3 ? 7.996 9.828 12.562 1 97.38 3 LEU B O 1
ATOM 1088 N N . VAL B 1 4 ? 7.051 8.211 13.75 1 98.25 4 VAL B N 1
ATOM 1089 C CA . VAL B 1 4 ? 6.359 7.645 12.594 1 98.25 4 VAL B CA 1
ATOM 1090 C C . VAL B 1 4 ? 4.949 8.227 12.5 1 98.25 4 VAL B C 1
ATOM 1092 O O . VAL B 1 4 ? 4.18 8.164 13.461 1 98.25 4 VAL B O 1
ATOM 1095 N N . LEU B 1 5 ? 4.574 8.781 11.43 1 97.88 5 LEU B N 1
ATOM 1096 C CA . LEU B 1 5 ? 3.316 9.508 11.297 1 97.88 5 LEU B CA 1
ATOM 1097 C C . LEU B 1 5 ? 2.359 8.789 10.359 1 97.88 5 LEU B C 1
ATOM 1099 O O . LEU B 1 5 ? 2.658 8.609 9.18 1 97.88 5 LEU B O 1
ATOM 1103 N N . ASP B 1 6 ? 1.283 8.438 10.867 1 97 6 ASP B N 1
ATOM 1104 C CA . ASP B 1 6 ? 0.243 7.77 10.086 1 97 6 ASP B CA 1
ATOM 1105 C C . ASP B 1 6 ? -0.384 8.727 9.078 1 97 6 ASP B C 1
ATOM 1107 O O . ASP B 1 6 ? -0.574 9.914 9.375 1 97 6 ASP B O 1
ATOM 1111 N N . ALA B 1 7 ? -0.789 8.211 7.906 1 97.12 7 ALA B N 1
ATOM 1112 C CA . ALA B 1 7 ? -1.437 9.023 6.879 1 97.12 7 ALA B CA 1
ATOM 1113 C C . ALA B 1 7 ? -2.686 9.703 7.43 1 97.12 7 ALA B C 1
ATOM 1115 O O . ALA B 1 7 ? -3.039 10.805 6.996 1 97.12 7 ALA B O 1
ATOM 1116 N N . SER B 1 8 ? -3.332 9.047 8.391 1 94.31 8 SER B N 1
ATOM 1117 C CA . SER B 1 8 ? -4.535 9.625 8.977 1 94.31 8 SER B CA 1
ATOM 1118 C C . SER B 1 8 ? -4.242 10.969 9.641 1 94.31 8 SER B C 1
ATOM 1120 O O . SER B 1 8 ? -5.07 11.875 9.594 1 94.31 8 SER B O 1
ATOM 1122 N N . VAL B 1 9 ? -3.09 11.047 10.25 1 95.88 9 VAL B N 1
ATOM 1123 C CA . VAL B 1 9 ? -2.705 12.297 10.883 1 95.88 9 VAL B CA 1
ATOM 1124 C C . VAL B 1 9 ? -2.426 13.352 9.812 1 95.88 9 VAL B C 1
ATOM 1126 O O . VAL B 1 9 ? -2.955 14.469 9.883 1 95.88 9 VAL B O 1
ATOM 1129 N N . ALA B 1 10 ? -1.658 13.039 8.82 1 97.44 10 ALA B N 1
ATOM 1130 C CA . ALA B 1 10 ? -1.353 13.977 7.746 1 97.44 10 ALA B CA 1
ATOM 1131 C C . ALA B 1 10 ? -2.625 14.438 7.035 1 97.44 10 ALA B C 1
ATOM 1133 O O . ALA B 1 10 ? -2.803 15.625 6.77 1 97.44 10 ALA B O 1
ATOM 1134 N N . LEU B 1 11 ? -3.494 13.531 6.727 1 96.69 11 LEU B N 1
ATOM 1135 C CA . LEU B 1 11 ? -4.715 13.859 5.996 1 96.69 11 LEU B CA 1
ATOM 1136 C C . LEU B 1 11 ? -5.609 14.781 6.816 1 96.69 11 LEU B C 1
ATOM 1138 O O . LEU B 1 11 ? -6.414 15.523 6.258 1 96.69 11 LEU B O 1
ATOM 1142 N N . SER B 1 12 ? -5.457 14.742 8.094 1 95.31 12 SER B N 1
ATOM 1143 C CA . SER B 1 12 ? -6.238 15.617 8.961 1 95.31 12 SER B CA 1
ATOM 1144 C C . SER B 1 12 ? -5.773 17.062 8.852 1 95.31 12 SER B C 1
ATOM 1146 O O . SER B 1 12 ? -6.445 17.984 9.336 1 95.31 12 SER B O 1
ATOM 1148 N N . TRP B 1 13 ? -4.703 17.297 8.188 1 97 13 TRP B N 1
ATOM 1149 C CA . TRP B 1 13 ? -4.262 18.656 7.922 1 97 13 TRP B CA 1
ATOM 1150 C C . TRP B 1 13 ? -5.113 19.297 6.828 1 97 13 TRP B C 1
ATOM 1152 O O . TRP B 1 13 ? -5.004 20.5 6.574 1 97 13 TRP B O 1
ATOM 1162 N N . LEU B 1 14 ? -5.957 18.562 6.176 1 96.38 14 LEU B N 1
ATOM 1163 C CA . LEU B 1 14 ? -6.922 19.094 5.227 1 96.38 14 LEU B CA 1
ATOM 1164 C C . LEU B 1 14 ? -7.906 20.031 5.926 1 96.38 14 LEU B C 1
ATOM 1166 O O . LEU B 1 14 ? -8.445 20.953 5.301 1 96.38 14 LEU B O 1
ATOM 1170 N N . ARG B 1 15 ? -8.188 19.766 7.18 1 93.5 15 ARG B N 1
ATOM 1171 C CA . ARG B 1 15 ? -9.094 20.562 7.992 1 93.5 15 ARG B CA 1
ATOM 1172 C C . ARG B 1 15 ? -10.484 20.609 7.375 1 93.5 15 ARG B C 1
ATOM 1174 O O . ARG B 1 15 ? -11.086 21.688 7.258 1 93.5 15 ARG B O 1
ATOM 1181 N N . LEU B 1 16 ? -10.922 19.453 6.973 1 93.31 16 LEU B N 1
ATOM 1182 C CA . LEU B 1 16 ? -12.289 19.391 6.457 1 93.31 16 LEU B CA 1
ATOM 1183 C C . LEU B 1 16 ? -13.305 19.547 7.582 1 93.31 16 LEU B C 1
ATOM 1185 O O . LEU B 1 16 ? -13.031 19.156 8.727 1 93.31 16 LEU B O 1
ATOM 1189 N N . PRO B 1 17 ? -14.438 20.062 7.246 1 87.5 17 PRO B N 1
ATOM 1190 C CA . PRO B 1 17 ? -15.469 20.234 8.273 1 87.5 17 PRO B CA 1
ATOM 1191 C C . PRO B 1 17 ? -15.836 18.922 8.969 1 87.5 17 PRO B C 1
ATOM 1193 O O . PRO B 1 17 ? -16.188 18.922 10.148 1 87.5 17 PRO B O 1
ATOM 1196 N N . SER B 1 18 ? -15.742 17.844 8.266 1 85.25 18 SER B N 1
ATOM 1197 C CA . SER B 1 18 ? -16.141 16.531 8.797 1 85.25 18 SER B CA 1
ATOM 1198 C C . SER B 1 18 ? -15.047 15.945 9.68 1 85.25 18 SER B C 1
ATOM 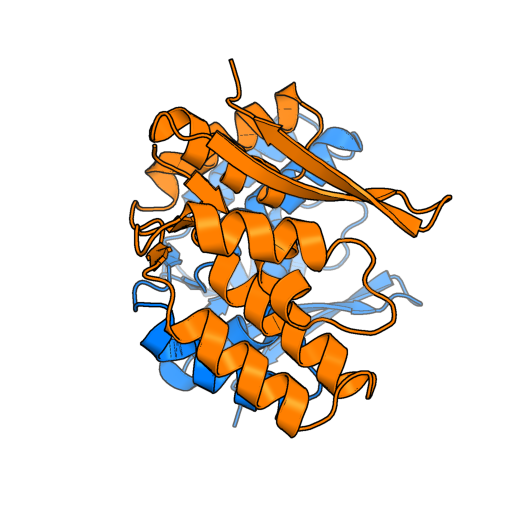1200 O O . SER B 1 18 ? -15.273 14.969 10.391 1 85.25 18 SER B O 1
ATOM 1202 N N . GLN B 1 19 ? -13.891 16.547 9.648 1 86.69 19 GLN B N 1
ATOM 1203 C CA . GLN B 1 19 ? -12.766 16 10.406 1 86.69 19 GLN B CA 1
ATOM 1204 C C . GLN B 1 19 ? -12.742 16.562 11.828 1 86.69 19 GLN B C 1
ATOM 1206 O O . GLN B 1 19 ? -12.766 17.781 12.023 1 86.69 19 GLN B O 1
ATOM 1211 N N . THR B 1 20 ? -12.609 15.633 12.773 1 85.06 20 THR B N 1
ATOM 1212 C CA . THR B 1 20 ? -12.703 16.031 14.172 1 85.06 20 THR B CA 1
ATOM 1213 C C . THR B 1 20 ? -11.328 16.078 14.82 1 85.06 20 THR B C 1
ATOM 1215 O O . THR B 1 20 ? -11.18 16.562 15.945 1 85.06 20 THR B O 1
ATOM 1218 N N . CYS B 1 21 ? -10.32 15.727 14.086 1 87.69 21 CYS B N 1
ATOM 1219 C CA . CYS B 1 21 ? -9.008 15.617 14.703 1 87.69 21 CYS B CA 1
ATOM 1220 C C . CYS B 1 21 ? -8.047 16.641 14.125 1 87.69 21 CYS B C 1
ATOM 1222 O O . CYS B 1 21 ? -6.828 16.531 14.312 1 87.69 21 CYS B O 1
ATOM 1224 N N . SER B 1 22 ? -8.539 17.594 13.5 1 91.56 22 SER B N 1
ATOM 1225 C CA . SER B 1 22 ? -7.676 18.547 12.812 1 91.56 22 SER B CA 1
ATOM 1226 C C . SER B 1 22 ? -6.809 19.328 13.789 1 91.56 22 SER B C 1
ATOM 1228 O O . SER B 1 22 ? -5.617 19.531 13.555 1 91.56 22 SER B O 1
ATOM 1230 N N . GLU B 1 23 ? -7.379 19.719 14.875 1 92.25 23 GLU B N 1
ATOM 1231 C CA . GLU B 1 23 ? -6.613 20.469 15.859 1 92.25 23 GLU B CA 1
ATOM 1232 C C . GLU B 1 23 ? -5.48 19.641 16.453 1 92.25 23 GLU B C 1
ATOM 1234 O O . GLU B 1 23 ? -4.363 20.125 16.625 1 92.25 23 GLU B O 1
ATOM 1239 N N . GLN B 1 24 ? -5.766 18.453 16.703 1 92.31 24 GLN B N 1
ATOM 1240 C CA . GLN B 1 24 ? -4.742 17.547 17.219 1 92.31 24 GLN B CA 1
ATOM 1241 C C . GLN B 1 24 ? -3.652 17.312 16.172 1 92.31 24 GLN B C 1
ATOM 1243 O O . GLN B 1 24 ? -2.471 17.219 16.516 1 92.31 24 GLN B O 1
ATOM 1248 N N . ALA B 1 25 ? -4.043 17.156 14.969 1 95.12 25 ALA B N 1
ATOM 1249 C CA . ALA B 1 25 ? -3.09 16.938 13.883 1 95.12 25 ALA B CA 1
ATOM 1250 C C . ALA B 1 25 ? -2.141 18.125 13.742 1 95.12 25 ALA B C 1
ATOM 1252 O O . ALA B 1 25 ? -0.933 17.938 13.562 1 95.12 25 ALA B O 1
ATOM 1253 N N . PHE B 1 26 ? -2.721 19.312 13.891 1 95.19 26 PHE B N 1
ATOM 1254 C CA . PHE B 1 26 ? -1.883 20.5 13.758 1 95.19 26 PHE B CA 1
ATOM 1255 C C . PHE B 1 26 ? -0.989 20.672 14.984 1 95.19 26 PHE B C 1
ATOM 1257 O O . PHE B 1 26 ? 0.137 21.156 14.875 1 95.19 26 PHE B O 1
ATOM 1264 N N . ALA B 1 27 ? -1.476 20.203 16.125 1 94.62 27 ALA B N 1
ATOM 1265 C CA . ALA B 1 27 ? -0.612 20.219 17.297 1 94.62 27 ALA B CA 1
ATOM 1266 C C . ALA B 1 27 ? 0.605 19.312 17.094 1 94.62 27 ALA B C 1
ATOM 1268 O O . ALA B 1 27 ? 1.722 19.672 17.469 1 94.62 27 ALA B O 1
ATOM 1269 N N . ILE B 1 28 ? 0.371 18.203 16.469 1 94.38 28 ILE B N 1
ATOM 1270 C CA . ILE B 1 28 ? 1.474 17.312 16.141 1 94.38 28 ILE B CA 1
ATOM 1271 C C . ILE B 1 28 ? 2.434 17.984 15.172 1 94.38 28 ILE B C 1
ATOM 1273 O O . ILE B 1 28 ? 3.654 17.906 15.344 1 94.38 28 ILE B O 1
ATOM 1277 N N . LEU B 1 29 ? 1.901 18.625 14.219 1 95.69 29 LEU B N 1
ATOM 1278 C CA . LEU B 1 29 ? 2.707 19.359 13.25 1 95.69 29 LEU B CA 1
ATOM 1279 C C . LEU B 1 29 ? 3.582 20.391 13.938 1 95.69 29 LEU B C 1
ATOM 1281 O O . LEU B 1 29 ? 4.781 20.484 13.664 1 95.69 29 LEU B O 1
ATOM 1285 N N . ASP B 1 30 ? 2.975 21.125 14.852 1 95.44 30 ASP B N 1
ATOM 1286 C CA . ASP B 1 30 ? 3.703 22.156 15.586 1 95.44 30 ASP B CA 1
ATOM 1287 C C . ASP B 1 30 ? 4.816 21.547 16.422 1 95.44 30 ASP B C 1
ATOM 1289 O O . ASP B 1 30 ? 5.922 22.094 16.5 1 95.44 30 ASP B O 1
ATOM 1293 N N . ASP B 1 31 ? 4.52 20.438 16.984 1 94.31 31 ASP B N 1
ATOM 1294 C CA . ASP B 1 31 ? 5.473 19.766 17.875 1 94.31 31 ASP B CA 1
ATOM 1295 C C . ASP B 1 31 ? 6.664 19.234 17.078 1 94.31 31 ASP B C 1
ATOM 1297 O O . ASP B 1 31 ? 7.746 19.031 17.641 1 94.31 31 ASP B O 1
ATOM 1301 N N . LEU B 1 32 ? 6.441 18.906 15.805 1 94.56 32 LEU B N 1
ATOM 1302 C CA . LEU B 1 32 ? 7.539 18.438 14.977 1 94.56 32 LEU B CA 1
ATOM 1303 C C . LEU B 1 32 ? 8.656 19.469 14.906 1 94.56 32 LEU B C 1
ATOM 1305 O O . LEU B 1 32 ? 9.828 19.109 14.758 1 94.56 32 LEU B O 1
ATOM 1309 N N . ASN B 1 33 ? 8.297 20.766 14.953 1 94.12 33 ASN B N 1
ATOM 1310 C CA . ASN B 1 33 ? 9.273 21.844 14.945 1 94.12 33 ASN B CA 1
ATOM 1311 C C . ASN B 1 33 ? 10.289 21.672 13.812 1 94.12 33 ASN B C 1
ATOM 1313 O O . ASN B 1 33 ? 11.492 21.75 14.031 1 94.12 33 ASN B O 1
ATOM 1317 N N . GLY B 1 34 ? 9.805 21.312 12.695 1 94.19 34 GLY B N 1
ATOM 1318 C CA . GLY B 1 34 ? 10.648 21.219 11.516 1 94.19 34 GLY B CA 1
ATOM 1319 C C . GLY B 1 34 ? 11.383 19.906 11.414 1 94.19 34 GLY B C 1
ATOM 1320 O O . GLY B 1 34 ? 12.07 19.641 10.422 1 94.19 34 GLY B O 1
ATOM 1321 N N . GLU B 1 35 ? 11.242 19 12.344 1 96.56 35 GLU B N 1
ATOM 1322 C CA . GLU B 1 35 ? 11.883 17.688 12.297 1 96.56 35 GLU B CA 1
ATOM 1323 C C . GLU B 1 35 ? 11.195 16.781 11.273 1 96.56 35 GLU B C 1
ATOM 1325 O O . GLU B 1 35 ? 10.008 16.953 10.992 1 96.56 35 GLU B O 1
ATOM 1330 N N . ALA B 1 36 ? 11.969 15.844 10.805 1 98 36 ALA B N 1
ATOM 1331 C CA . ALA B 1 36 ? 11.445 14.93 9.797 1 98 36 ALA B CA 1
ATOM 1332 C C . ALA B 1 36 ? 10.539 13.875 10.43 1 98 36 ALA B C 1
ATOM 1334 O O . ALA B 1 36 ? 10.781 13.438 11.555 1 98 36 ALA B O 1
ATOM 1335 N N . ILE B 1 37 ? 9.555 13.516 9.734 1 98.38 37 ILE B N 1
ATOM 1336 C CA . ILE B 1 37 ? 8.742 12.367 10.117 1 98.38 37 ILE B CA 1
ATOM 1337 C C . ILE B 1 37 ? 9.227 11.125 9.375 1 98.38 37 ILE B C 1
ATOM 1339 O O . ILE B 1 37 ? 9.758 11.227 8.266 1 98.38 37 ILE B O 1
ATOM 1343 N N . LEU B 1 38 ? 9.062 9.961 9.984 1 98.44 38 LEU B N 1
ATOM 1344 C CA . LEU B 1 38 ? 9.328 8.656 9.375 1 98.44 38 LEU B CA 1
ATOM 1345 C C . LEU B 1 38 ? 8.031 8.008 8.898 1 98.44 38 LEU B C 1
ATOM 1347 O O . LEU B 1 38 ? 7.012 8.062 9.594 1 98.44 38 LEU B O 1
ATOM 1351 N N . VAL B 1 39 ? 8.117 7.488 7.719 1 98.62 39 VAL B N 1
ATOM 1352 C CA . VAL B 1 39 ? 6.898 6.875 7.207 1 98.62 39 VAL B CA 1
ATOM 1353 C C . VAL B 1 39 ? 7.238 5.586 6.465 1 98.62 39 VAL B C 1
ATOM 1355 O O . VAL B 1 39 ? 8.312 5.469 5.875 1 98.62 39 VAL B O 1
ATOM 1358 N N . PRO B 1 40 ? 6.359 4.578 6.52 1 98.12 40 PRO B N 1
ATOM 1359 C CA . PRO B 1 40 ? 6.566 3.377 5.711 1 98.12 40 PRO B CA 1
ATOM 1360 C C . PRO B 1 40 ? 6.43 3.645 4.211 1 98.12 40 PRO B C 1
ATOM 1362 O O . PRO B 1 40 ? 6.062 4.75 3.811 1 98.12 40 PRO B O 1
ATOM 1365 N N . GLN B 1 41 ? 6.73 2.635 3.461 1 96.38 41 GLN B N 1
ATOM 1366 C CA . GLN B 1 41 ? 6.773 2.779 2.01 1 96.38 41 GLN B CA 1
ATOM 1367 C C . GLN B 1 41 ? 5.387 3.084 1.446 1 96.38 41 GLN B C 1
ATOM 1369 O O . GLN B 1 41 ? 5.262 3.771 0.431 1 96.38 41 GLN B O 1
ATOM 1374 N N . ILE B 1 42 ? 4.344 2.695 2.125 1 97.44 42 ILE B N 1
ATOM 1375 C CA . ILE B 1 42 ? 2.996 2.807 1.581 1 97.44 42 ILE B CA 1
ATOM 1376 C C . ILE B 1 42 ? 2.447 4.207 1.843 1 97.44 42 ILE B C 1
ATOM 1378 O O . ILE B 1 42 ? 1.465 4.621 1.224 1 97.44 42 ILE B O 1
ATOM 1382 N N . TRP B 1 43 ? 3.01 4.961 2.648 1 98.12 43 TRP B N 1
ATOM 1383 C CA . TRP B 1 43 ? 2.463 6.191 3.205 1 98.12 43 TRP B CA 1
ATOM 1384 C C . TRP B 1 43 ? 2.176 7.207 2.104 1 98.12 43 TRP B C 1
ATOM 1386 O O . TRP B 1 43 ? 1.086 7.781 2.053 1 98.12 43 TRP B O 1
ATOM 1396 N N . PRO B 1 44 ? 3.139 7.422 1.126 1 98.31 44 PRO B N 1
ATOM 1397 C CA . PRO B 1 44 ? 2.816 8.398 0.083 1 98.31 44 PRO B CA 1
ATOM 1398 C C . PRO B 1 44 ? 1.559 8.031 -0.702 1 98.31 44 PRO B C 1
ATOM 1400 O O . PRO B 1 44 ? 0.792 8.914 -1.095 1 98.31 44 PRO B O 1
ATOM 1403 N N . MET B 1 45 ? 1.36 6.777 -0.893 1 98.38 45 MET B N 1
ATOM 1404 C CA . MET B 1 45 ? 0.175 6.34 -1.625 1 98.38 45 MET B CA 1
ATOM 1405 C C . MET B 1 45 ? -1.087 6.559 -0.797 1 98.38 45 MET B C 1
ATOM 1407 O O . MET B 1 45 ? -2.129 6.941 -1.335 1 98.38 45 MET B O 1
ATOM 1411 N N . GLU B 1 46 ? -0.978 6.285 0.476 1 98.12 46 GLU B N 1
ATOM 1412 C CA . GLU B 1 46 ? -2.123 6.496 1.355 1 98.12 46 GLU B CA 1
ATOM 1413 C C . GLU B 1 46 ? -2.549 7.961 1.367 1 98.12 46 GLU B C 1
ATOM 1415 O O . GLU B 1 46 ? -3.74 8.266 1.283 1 98.12 46 GLU B O 1
ATOM 1420 N N . VAL B 1 47 ? -1.619 8.844 1.488 1 98.19 47 VAL B N 1
ATOM 1421 C CA . VAL B 1 47 ? -1.906 10.273 1.51 1 98.19 47 VAL B CA 1
ATOM 1422 C C . VAL B 1 47 ? -2.498 10.703 0.169 1 98.19 47 VAL B C 1
ATOM 1424 O O . VAL B 1 47 ? -3.504 11.414 0.127 1 98.19 47 VAL B O 1
ATOM 1427 N N . ALA B 1 48 ? -1.884 10.211 -0.938 1 98.38 48 ALA B N 1
ATOM 1428 C CA . ALA B 1 48 ? -2.396 10.523 -2.268 1 98.38 48 ALA B CA 1
ATOM 1429 C C . ALA B 1 48 ? -3.816 10 -2.449 1 98.38 48 ALA B C 1
ATOM 1431 O O . ALA B 1 48 ? -4.684 10.695 -2.977 1 98.38 48 ALA B O 1
ATOM 1432 N N . GLN B 1 49 ? -3.996 8.773 -2.004 1 98.06 49 GLN B N 1
ATOM 1433 C CA . GLN B 1 49 ? -5.32 8.18 -2.129 1 98.06 49 GLN B CA 1
ATOM 1434 C C . GLN B 1 49 ? -6.355 8.953 -1.319 1 98.06 49 GLN B C 1
ATOM 1436 O O . GLN B 1 49 ? -7.473 9.188 -1.786 1 98.06 49 GLN B O 1
ATOM 1441 N N . GLY B 1 50 ? -6.027 9.305 -0.099 1 96.94 50 GLY B N 1
ATOM 1442 C CA . GLY B 1 50 ? -6.93 10.094 0.721 1 96.94 50 GLY B CA 1
ATOM 1443 C C . GLY B 1 50 ? -7.289 11.43 0.094 1 96.94 50 GLY B C 1
ATOM 1444 O O . GLY B 1 50 ? -8.445 11.852 0.134 1 96.94 50 GLY B O 1
ATOM 1445 N N . THR B 1 51 ? -6.324 12.062 -0.453 1 97.25 51 THR B N 1
ATOM 1446 C CA . THR B 1 51 ? -6.543 13.352 -1.104 1 97.25 51 THR B CA 1
ATOM 1447 C C . THR B 1 51 ? -7.457 13.195 -2.316 1 97.25 51 THR B C 1
ATOM 1449 O O . THR B 1 51 ? -8.391 13.984 -2.504 1 97.25 51 THR B O 1
ATOM 1452 N N . LEU B 1 52 ? -7.203 12.203 -3.115 1 97.19 52 LEU B N 1
ATOM 1453 C CA . LEU B 1 52 ? -8.023 11.938 -4.289 1 97.19 52 LEU B CA 1
ATOM 1454 C C . LEU B 1 52 ? -9.469 11.641 -3.889 1 97.19 52 LEU B C 1
ATOM 1456 O O . LEU B 1 52 ? -10.406 12.086 -4.562 1 97.19 52 LEU B O 1
ATOM 1460 N N . ARG B 1 53 ? -9.594 10.906 -2.84 1 96.56 53 ARG B N 1
ATOM 1461 C CA . ARG B 1 53 ? -10.938 10.594 -2.363 1 96.56 53 ARG B CA 1
ATOM 1462 C C . ARG B 1 53 ? -11.695 11.867 -2.012 1 96.56 53 ARG B C 1
ATOM 1464 O O . ARG B 1 53 ? -12.867 12.016 -2.387 1 96.56 53 ARG B O 1
ATOM 1471 N N . VAL B 1 54 ? -11.078 12.742 -1.307 1 95.44 54 VAL B N 1
ATOM 1472 C CA . VAL B 1 54 ? -11.664 14.016 -0.887 1 95.44 54 VAL B CA 1
ATOM 1473 C C . VAL B 1 54 ? -12.047 14.836 -2.115 1 95.44 54 VAL B C 1
ATOM 1475 O O . VAL B 1 54 ? -13.102 15.477 -2.141 1 95.44 54 VAL B O 1
ATOM 1478 N N . GLU B 1 55 ? -11.188 14.781 -3.082 1 95 55 GLU B N 1
ATOM 1479 C CA . GLU B 1 55 ? -11.438 15.484 -4.34 1 95 55 GLU B CA 1
ATOM 1480 C C . GLU B 1 55 ? -12.641 14.898 -5.07 1 95 55 GLU B C 1
ATOM 1482 O O . GLU B 1 55 ? -13.539 15.625 -5.48 1 95 55 GLU B O 1
ATOM 1487 N N . ARG B 1 56 ? -12.703 13.641 -5.145 1 95.06 56 ARG B N 1
ATOM 1488 C CA . ARG B 1 56 ? -13.766 12.945 -5.867 1 95.06 56 ARG B CA 1
ATOM 1489 C C . ARG B 1 56 ? -15.117 13.164 -5.199 1 95.06 56 ARG B C 1
ATOM 1491 O O . ARG B 1 56 ? -16.141 13.273 -5.875 1 95.06 56 ARG B O 1
ATOM 1498 N N . GLN B 1 57 ? -15.047 13.25 -3.947 1 95.12 57 GLN B N 1
ATOM 1499 C CA . GLN B 1 57 ? -16.281 13.398 -3.182 1 95.12 57 GLN B CA 1
ATOM 1500 C C . GLN B 1 57 ? -16.656 14.867 -3.004 1 95.12 57 GLN B C 1
ATOM 1502 O O . GLN B 1 57 ? -17.594 15.188 -2.27 1 95.12 57 GLN B O 1
ATOM 1507 N N . GLN B 1 58 ? -15.867 15.711 -3.592 1 94.81 58 GLN B N 1
ATOM 1508 C CA . GLN B 1 58 ? -16.094 17.156 -3.562 1 94.81 58 GLN B CA 1
ATOM 1509 C C . GLN B 1 58 ? -16.219 17.656 -2.129 1 94.81 58 GLN B C 1
ATOM 1511 O O . GLN B 1 58 ? -17.078 18.484 -1.824 1 94.81 58 GLN B O 1
ATOM 1516 N N . GLN B 1 59 ? -15.391 17.125 -1.357 1 94.44 59 GLN B N 1
ATOM 1517 C CA . GLN B 1 59 ? -15.398 17.516 0.049 1 94.44 59 GLN B CA 1
ATOM 1518 C C . GLN B 1 59 ? -14.445 18.672 0.302 1 94.44 59 GLN B C 1
ATOM 1520 O O . GLN B 1 59 ? -14.43 19.234 1.396 1 94.44 59 GLN B O 1
ATOM 1525 N N . ALA B 1 60 ? -13.68 19.016 -0.683 1 94.56 60 ALA B N 1
ATOM 1526 C CA . ALA B 1 60 ? -12.695 20.094 -0.535 1 94.56 60 ALA B CA 1
ATOM 1527 C C . ALA B 1 60 ? -12.617 20.938 -1.8 1 94.56 60 ALA B C 1
ATOM 1529 O O . ALA B 1 60 ? -12.734 20.422 -2.912 1 94.56 60 ALA B O 1
ATOM 1530 N N . THR B 1 61 ? -12.391 22.203 -1.581 1 94.69 61 THR B N 1
ATOM 1531 C CA . THR B 1 61 ? -12.133 23.109 -2.693 1 94.69 61 THR B CA 1
ATOM 1532 C C . THR B 1 61 ? -10.68 23 -3.145 1 94.69 61 THR B C 1
ATOM 1534 O O . THR B 1 61 ? -9.844 22.422 -2.447 1 94.69 61 THR B O 1
ATOM 1537 N N . ALA B 1 62 ? -10.43 23.625 -4.27 1 94.5 62 ALA B N 1
ATOM 1538 C CA . ALA B 1 62 ? -9.055 23.688 -4.77 1 94.5 62 ALA B CA 1
ATOM 1539 C C . ALA B 1 62 ? -8.141 24.422 -3.787 1 94.5 62 ALA B C 1
ATOM 1541 O O . ALA B 1 62 ? -6.973 24.062 -3.637 1 94.5 62 ALA B O 1
ATOM 1542 N N . ALA B 1 63 ? -8.703 25.391 -3.17 1 95.94 63 ALA B N 1
ATOM 1543 C CA . ALA B 1 63 ? -7.918 26.156 -2.207 1 95.94 63 ALA B CA 1
ATOM 1544 C C . ALA B 1 63 ? -7.527 25.297 -1.006 1 95.94 63 ALA B C 1
ATOM 1546 O O . ALA B 1 63 ? -6.395 25.375 -0.527 1 95.94 63 ALA B O 1
ATOM 1547 N N . ILE B 1 64 ? -8.477 24.484 -0.535 1 96.06 64 ILE B N 1
ATOM 1548 C CA . ILE B 1 64 ? -8.211 23.594 0.591 1 96.06 64 ILE B CA 1
ATOM 1549 C C . ILE B 1 64 ? -7.133 22.594 0.212 1 96.06 64 ILE B C 1
ATOM 1551 O O . ILE B 1 64 ? -6.199 22.359 0.981 1 96.06 64 ILE B O 1
ATOM 1555 N N . LEU B 1 65 ? -7.219 22.078 -0.961 1 96.62 65 LEU B N 1
ATOM 1556 C CA . LEU B 1 65 ? -6.254 21.094 -1.436 1 96.62 65 LEU B CA 1
ATOM 1557 C C . LEU B 1 65 ? -4.875 21.734 -1.611 1 96.62 65 LEU B C 1
ATOM 1559 O O . LEU B 1 65 ? -3.857 21.094 -1.312 1 96.62 65 LEU B O 1
ATOM 1563 N N . ALA B 1 66 ? -4.867 22.938 -2.064 1 96.69 66 ALA B N 1
ATOM 1564 C CA . ALA B 1 66 ? -3.602 23.656 -2.223 1 96.69 66 ALA B CA 1
ATOM 1565 C C . ALA B 1 66 ? -2.953 23.922 -0.869 1 96.69 66 ALA B C 1
ATOM 1567 O O . ALA B 1 66 ? -1.737 23.781 -0.716 1 96.69 66 ALA B O 1
ATOM 1568 N N . LYS B 1 67 ? -3.713 24.344 0.066 1 97.19 67 LYS B N 1
ATOM 1569 C CA . LYS B 1 67 ? -3.205 24.562 1.416 1 97.19 67 LYS B CA 1
ATOM 1570 C C . LYS B 1 67 ? -2.668 23.266 2.025 1 97.19 67 LYS B C 1
ATOM 1572 O O . LYS B 1 67 ? -1.605 23.266 2.65 1 97.19 67 LYS B O 1
ATOM 1577 N N . PHE B 1 68 ? -3.42 22.25 1.823 1 98.06 68 PHE B N 1
ATOM 1578 C CA . PHE B 1 68 ? -2.984 20.953 2.299 1 98.06 68 PHE B CA 1
ATOM 1579 C C . PHE B 1 68 ? -1.639 20.578 1.694 1 98.06 68 PHE B C 1
ATOM 1581 O O . PHE B 1 68 ? -0.73 20.141 2.406 1 98.06 68 PHE B O 1
ATOM 1588 N N . SER B 1 69 ? -1.53 20.703 0.394 1 97.31 69 SER B N 1
ATOM 1589 C CA . SER B 1 69 ? -0.288 20.391 -0.307 1 97.31 69 SER B CA 1
ATOM 1590 C C . SER B 1 69 ? 0.873 21.219 0.234 1 97.31 69 SER B C 1
ATOM 1592 O O . SER B 1 69 ? 1.985 20.719 0.388 1 97.31 69 SER B O 1
ATOM 1594 N N . ALA B 1 70 ? 0.646 22.469 0.517 1 97.69 70 ALA B N 1
ATOM 1595 C CA . ALA B 1 70 ? 1.678 23.344 1.061 1 97.69 70 ALA B CA 1
ATOM 1596 C C . ALA B 1 70 ? 2.143 22.875 2.432 1 97.69 70 ALA B C 1
ATOM 1598 O O . ALA B 1 70 ? 3.342 22.844 2.715 1 97.69 70 ALA B O 1
ATOM 1599 N N . VAL B 1 71 ? 1.19 22.484 3.279 1 97.62 71 VAL B N 1
ATOM 1600 C CA . VAL B 1 71 ? 1.524 21.969 4.605 1 97.62 71 VAL B CA 1
ATOM 1601 C C . VAL B 1 71 ? 2.338 20.688 4.469 1 97.62 71 VAL B C 1
ATOM 1603 O O . VAL B 1 71 ? 3.4 20.562 5.082 1 97.62 71 VAL B O 1
ATOM 1606 N N . LEU B 1 72 ? 1.841 19.812 3.641 1 97.69 72 LEU B N 1
ATOM 1607 C CA . LEU B 1 72 ? 2.508 18.531 3.441 1 97.69 72 LEU B CA 1
ATOM 1608 C C . LEU B 1 72 ? 3.938 18.719 2.949 1 97.69 72 LEU B C 1
ATOM 1610 O O . LEU B 1 72 ? 4.863 18.062 3.43 1 97.69 72 LEU B O 1
ATOM 1614 N N . ASN B 1 73 ? 4.113 19.625 2.055 1 96.19 73 ASN B N 1
ATOM 1615 C CA . ASN B 1 73 ? 5.418 19.859 1.446 1 96.19 73 ASN B CA 1
ATOM 1616 C C . ASN B 1 73 ? 6.371 20.562 2.418 1 96.19 73 ASN B C 1
ATOM 1618 O O . ASN B 1 73 ? 7.582 20.578 2.193 1 96.19 73 ASN B O 1
ATOM 1622 N N . SER B 1 74 ? 5.84 21.109 3.424 1 96.5 74 SER B N 1
ATOM 1623 C CA . SER B 1 74 ? 6.68 21.812 4.395 1 96.5 74 SER B CA 1
ATOM 1624 C C . SER B 1 74 ? 7.262 20.844 5.418 1 96.5 74 SER B C 1
ATOM 1626 O O . SER B 1 74 ? 8.172 21.203 6.172 1 96.5 74 SER B O 1
ATOM 1628 N N . VAL B 1 75 ? 6.832 19.656 5.473 1 97.75 75 VAL B N 1
ATOM 1629 C CA . VAL B 1 75 ? 7.273 18.656 6.438 1 97.75 75 VAL B CA 1
ATOM 1630 C C . VAL B 1 75 ? 8.32 17.75 5.793 1 97.75 75 VAL B C 1
ATOM 1632 O O . VAL B 1 75 ? 8.031 17.062 4.809 1 97.75 75 VAL B O 1
ATOM 1635 N N . PRO B 1 76 ? 9.531 17.766 6.344 1 97.88 76 PRO B N 1
ATOM 1636 C CA . PRO B 1 76 ? 10.477 16.781 5.828 1 97.88 76 PRO B CA 1
ATOM 1637 C C . PRO B 1 76 ? 10.031 15.344 6.09 1 97.88 76 PRO B C 1
ATOM 1639 O O . PRO B 1 76 ? 9.656 15 7.215 1 97.88 76 PRO B O 1
ATOM 1642 N N . VAL B 1 77 ? 10.062 14.516 5.086 1 98.06 77 VAL B N 1
ATOM 1643 C CA . VAL B 1 77 ? 9.586 13.141 5.164 1 98.06 77 VAL B CA 1
ATOM 1644 C C . VAL B 1 77 ? 10.727 12.18 4.824 1 98.06 77 VAL B C 1
ATOM 1646 O O . VAL B 1 77 ? 11.414 12.359 3.814 1 98.06 77 VAL B O 1
ATOM 1649 N N . VAL B 1 78 ? 10.938 11.219 5.668 1 97.81 78 VAL B N 1
ATOM 1650 C CA . VAL B 1 78 ? 11.859 10.117 5.402 1 97.81 78 VAL B CA 1
ATOM 1651 C C . VAL B 1 78 ? 11.078 8.828 5.184 1 97.81 78 VAL B C 1
ATOM 1653 O O . VAL B 1 78 ? 10.57 8.234 6.137 1 97.81 78 VAL B O 1
ATOM 1656 N N . ASN B 1 79 ? 11.023 8.422 3.957 1 96.94 79 ASN B N 1
ATOM 1657 C CA . ASN B 1 79 ? 10.352 7.184 3.602 1 96.94 79 ASN B CA 1
ATOM 1658 C C . ASN B 1 79 ? 11.211 5.965 3.906 1 96.94 79 ASN B C 1
ATOM 1660 O O . ASN B 1 79 ? 12.43 5.992 3.701 1 96.94 79 ASN B O 1
ATOM 1664 N N . GLU B 1 80 ? 10.562 4.93 4.32 1 95.94 80 GLU B N 1
ATOM 1665 C CA . GLU B 1 80 ? 11.25 3.643 4.418 1 95.94 80 GLU B CA 1
ATOM 1666 C C . GLU B 1 80 ? 11.945 3.291 3.107 1 95.94 80 GLU B C 1
ATOM 1668 O O . GLU B 1 80 ? 11.352 3.393 2.033 1 95.94 80 GLU B O 1
ATOM 1673 N N . SER B 1 81 ? 13.266 2.939 3.248 1 93.62 81 SER B N 1
ATOM 1674 C CA . SER B 1 81 ? 14.031 2.717 2.025 1 93.62 81 SER B CA 1
ATOM 1675 C C . SER B 1 81 ? 14.641 1.317 2 1 93.62 81 SER B C 1
ATOM 1677 O O . SER B 1 81 ? 15.203 0.899 0.987 1 93.62 81 SER B O 1
ATOM 1679 N N . ARG B 1 82 ? 14.547 0.56 3.107 1 95.56 82 ARG B N 1
ATOM 1680 C CA . ARG B 1 82 ? 15.023 -0.82 3.102 1 95.56 82 ARG B CA 1
ATOM 1681 C C . ARG B 1 82 ? 14.242 -1.665 2.105 1 95.56 82 ARG B C 1
ATOM 1683 O O . ARG B 1 82 ? 13.07 -1.38 1.823 1 95.56 82 ARG B O 1
ATOM 1690 N N . PRO B 1 83 ? 14.898 -2.705 1.555 1 94.81 83 PRO B N 1
ATOM 1691 C CA . PRO B 1 83 ? 14.117 -3.637 0.734 1 94.81 83 PRO B CA 1
ATOM 1692 C C . PRO B 1 83 ? 13.031 -4.355 1.527 1 94.81 83 PRO B C 1
ATOM 1694 O O . PRO B 1 83 ? 13.148 -4.516 2.746 1 94.81 83 PRO B O 1
ATOM 1697 N N . SER B 1 84 ? 11.969 -4.734 0.831 1 96.19 84 SER B N 1
ATOM 1698 C CA . SER B 1 84 ? 10.836 -5.355 1.497 1 96.19 84 SER B CA 1
ATOM 1699 C C . SER B 1 84 ? 11.258 -6.598 2.271 1 96.19 84 SER B C 1
ATOM 1701 O O . SER B 1 84 ? 10.664 -6.926 3.301 1 96.19 84 SER B O 1
ATOM 1703 N N . THR B 1 85 ? 12.266 -7.281 1.826 1 95 85 THR B N 1
ATOM 1704 C CA . THR B 1 85 ? 12.742 -8.492 2.48 1 95 85 THR B CA 1
ATOM 1705 C C . THR B 1 85 ? 13.227 -8.188 3.895 1 95 85 THR B C 1
ATOM 1707 O O . THR B 1 85 ? 13.312 -9.086 4.734 1 95 85 THR B O 1
ATOM 1710 N N . ALA B 1 86 ? 13.5 -6.93 4.133 1 96.88 86 ALA B N 1
ATOM 1711 C CA . ALA B 1 86 ? 14.055 -6.539 5.426 1 96.88 86 ALA B CA 1
ATOM 1712 C C . ALA B 1 86 ? 12.938 -6.305 6.445 1 96.88 86 ALA B C 1
ATOM 1714 O O . ALA B 1 86 ? 13.133 -6.527 7.645 1 96.88 86 ALA B O 1
ATOM 1715 N N . TRP B 1 87 ? 11.828 -5.852 6.039 1 97.75 87 TRP B N 1
ATOM 1716 C CA . TRP B 1 87 ? 10.836 -5.426 7.016 1 97.75 87 TRP B CA 1
ATOM 1717 C C . TRP B 1 87 ? 9.562 -6.258 6.895 1 97.75 87 TRP B C 1
ATOM 1719 O O . TRP B 1 87 ? 8.805 -6.391 7.859 1 97.75 87 TRP B O 1
ATOM 1729 N N . LEU B 1 88 ? 9.273 -6.84 5.793 1 98.12 88 LEU B N 1
ATOM 1730 C CA . LEU B 1 88 ? 7.992 -7.492 5.527 1 98.12 88 LEU B CA 1
ATOM 1731 C C . LEU B 1 88 ? 7.785 -8.68 6.453 1 98.12 88 LEU B C 1
ATOM 1733 O O . LEU B 1 88 ? 6.703 -8.859 7.02 1 98.12 88 LEU B O 1
ATOM 1737 N N . PRO B 1 89 ? 8.836 -9.57 6.652 1 97.88 89 PRO B N 1
ATOM 1738 C CA . PRO B 1 89 ? 8.617 -10.68 7.582 1 97.88 89 PRO B CA 1
ATOM 1739 C C . PRO B 1 89 ? 8.227 -10.203 8.984 1 97.88 89 PRO B C 1
ATOM 1741 O O . PRO B 1 89 ? 7.375 -10.82 9.633 1 97.88 89 PRO B O 1
ATOM 1744 N N . GLN B 1 90 ? 8.812 -9.156 9.398 1 98.19 90 GLN B N 1
ATOM 1745 C CA . GLN B 1 90 ? 8.461 -8.609 10.703 1 98.19 90 GLN B CA 1
ATOM 1746 C C . GLN B 1 90 ? 7.051 -8.023 10.695 1 98.19 90 GLN B C 1
ATOM 1748 O O . GLN B 1 90 ? 6.316 -8.141 11.68 1 98.19 90 GLN B O 1
ATOM 1753 N N . CYS B 1 91 ? 6.676 -7.406 9.641 1 98.5 91 CYS B N 1
ATOM 1754 C CA . CYS B 1 91 ? 5.312 -6.902 9.508 1 98.5 91 CYS B CA 1
ATOM 1755 C C . CYS B 1 91 ? 4.301 -8.039 9.602 1 98.5 91 CYS B C 1
ATOM 1757 O O . CYS B 1 91 ? 3.277 -7.906 10.281 1 98.5 91 CYS B O 1
ATOM 1759 N N . GLU B 1 92 ? 4.617 -9.102 8.891 1 98.06 92 GLU B N 1
ATOM 1760 C CA . GLU B 1 92 ? 3.729 -10.258 8.945 1 98.06 92 GLU B CA 1
ATOM 1761 C C . GLU B 1 92 ? 3.607 -10.797 10.367 1 98.06 92 GLU B C 1
ATOM 1763 O O . GLU B 1 92 ? 2.512 -11.141 10.812 1 98.06 92 GLU B O 1
ATOM 1768 N N . ARG B 1 93 ? 4.691 -10.898 11.055 1 97.94 93 ARG B N 1
ATOM 1769 C CA . ARG B 1 93 ? 4.688 -11.359 12.438 1 97.94 93 ARG B CA 1
ATOM 1770 C C . ARG B 1 93 ? 3.84 -10.453 13.32 1 97.94 93 ARG B C 1
ATOM 1772 O O . ARG B 1 93 ? 2.982 -10.93 14.07 1 97.94 93 ARG B O 1
ATOM 1779 N N . LEU B 1 94 ? 4.078 -9.188 13.242 1 97.69 94 LEU B N 1
ATOM 1780 C CA . LEU B 1 94 ? 3.334 -8.211 14.039 1 97.69 94 LEU B CA 1
ATOM 1781 C C . LEU B 1 94 ? 1.849 -8.25 13.695 1 97.69 94 LEU B C 1
ATOM 1783 O O . LEU B 1 94 ? 1 -8.133 14.578 1 97.69 94 LEU B O 1
ATOM 1787 N N . ALA B 1 95 ? 1.591 -8.359 12.414 1 97.44 95 ALA B N 1
ATOM 1788 C CA . ALA B 1 95 ? 0.199 -8.445 11.977 1 97.44 95 ALA B CA 1
ATOM 1789 C C . ALA B 1 95 ? -0.5 -9.641 12.625 1 97.44 95 ALA B C 1
ATOM 1791 O O . ALA B 1 95 ? -1.623 -9.516 13.117 1 97.44 95 ALA B O 1
ATOM 1792 N N . ARG B 1 96 ? 0.152 -10.797 12.641 1 96.31 96 ARG B N 1
ATOM 1793 C CA . ARG B 1 96 ? -0.39 -12 13.258 1 96.31 96 ARG B CA 1
ATOM 1794 C C . ARG B 1 96 ? -0.569 -11.812 14.766 1 96.31 96 ARG B C 1
ATOM 1796 O O . ARG B 1 96 ? -1.621 -12.141 15.312 1 96.31 96 ARG B O 1
ATOM 1803 N N . GLU B 1 97 ? 0.388 -11.258 15.375 1 95.81 97 GLU B N 1
ATOM 1804 C CA . GLU B 1 97 ? 0.429 -11.133 16.828 1 95.81 97 GLU B CA 1
ATOM 1805 C C . GLU B 1 97 ? -0.63 -10.156 17.328 1 95.81 97 GLU B C 1
ATOM 1807 O O . GLU B 1 97 ? -1.235 -10.383 18.391 1 95.81 97 GLU B O 1
ATOM 1812 N N . HIS B 1 98 ? -0.933 -9.125 16.578 1 94.88 98 HIS B N 1
ATOM 1813 C CA . HIS B 1 98 ? -1.761 -8.047 17.109 1 94.88 98 HIS B CA 1
ATOM 1814 C C . HIS B 1 98 ? -3.074 -7.938 16.344 1 94.88 98 HIS B C 1
ATOM 1816 O O . HIS B 1 98 ? -3.854 -7.008 16.578 1 94.88 98 HIS B O 1
ATOM 1822 N N . GLY B 1 99 ? -3.303 -8.828 15.414 1 95.06 99 GLY B N 1
ATOM 1823 C CA . GLY B 1 99 ? -4.539 -8.797 14.648 1 95.06 99 GLY B CA 1
ATOM 1824 C C . GLY B 1 99 ? -4.641 -7.586 13.734 1 95.06 99 GLY B C 1
ATOM 1825 O O . GLY B 1 99 ? -5.715 -7 13.594 1 95.06 99 GLY B O 1
ATOM 1826 N N . LEU B 1 100 ? -3.555 -7.199 13.156 1 95.44 100 LEU B N 1
ATOM 1827 C CA . LEU B 1 100 ? -3.49 -6.039 12.273 1 95.44 100 LEU B CA 1
ATOM 1828 C C . LEU B 1 100 ? -3.469 -6.469 10.812 1 95.44 100 LEU B C 1
ATOM 1830 O O . LEU B 1 100 ? -3.24 -7.641 10.508 1 95.44 100 LEU B O 1
ATOM 1834 N N . THR B 1 101 ? -3.758 -5.551 9.922 1 97.12 101 THR B N 1
ATOM 1835 C CA . THR B 1 101 ? -3.385 -5.742 8.523 1 97.12 101 THR B CA 1
ATOM 1836 C C . THR B 1 101 ? -1.877 -5.598 8.344 1 97.12 101 THR B C 1
ATOM 1838 O O . THR B 1 101 ? -1.188 -5.066 9.219 1 97.12 101 THR B O 1
ATOM 1841 N N . VAL B 1 102 ? -1.365 -6.062 7.254 1 98 102 VAL B N 1
ATOM 1842 C CA . VAL B 1 102 ? 0.048 -5.891 6.934 1 98 102 VAL B CA 1
ATOM 1843 C C . VAL B 1 102 ? 0.368 -4.402 6.797 1 98 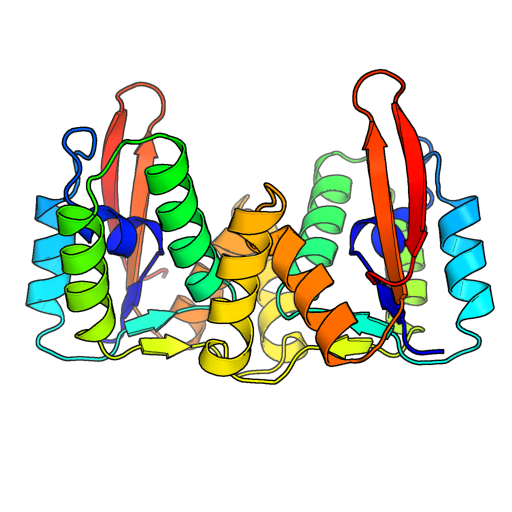102 VAL B C 1
ATOM 1845 O O . VAL B 1 102 ? 1.448 -3.955 7.188 1 98 102 VAL B O 1
ATOM 1848 N N . TYR B 1 103 ? -0.539 -3.623 6.344 1 97.56 103 TYR B N 1
ATOM 1849 C CA . TYR B 1 103 ? -0.375 -2.186 6.164 1 97.56 103 TYR B CA 1
ATOM 1850 C C . TYR B 1 103 ? -0.192 -1.483 7.504 1 97.56 103 TYR B C 1
ATOM 1852 O O . TYR B 1 103 ? 0.779 -0.748 7.699 1 97.56 103 TYR B O 1
ATOM 1860 N N . ASP B 1 104 ? -1.104 -1.802 8.414 1 95.69 104 ASP B N 1
ATOM 1861 C CA . ASP B 1 104 ? -0.986 -1.217 9.75 1 95.69 104 ASP B CA 1
ATOM 1862 C C . ASP B 1 104 ? 0.289 -1.688 10.445 1 95.69 104 ASP B C 1
ATOM 1864 O O . ASP B 1 104 ? 0.944 -0.912 11.141 1 95.69 104 ASP B O 1
ATOM 1868 N N . ALA B 1 105 ? 0.63 -2.928 10.219 1 97.5 105 ALA B N 1
ATOM 1869 C CA . ALA B 1 105 ? 1.826 -3.502 10.828 1 97.5 105 ALA B CA 1
ATOM 1870 C C . ALA B 1 105 ? 3.088 -2.818 10.312 1 97.5 105 ALA B C 1
ATOM 1872 O O . ALA B 1 105 ? 4.098 -2.746 11.023 1 97.5 105 ALA B O 1
ATOM 1873 N N . SER B 1 106 ? 3.062 -2.34 9.086 1 98.19 106 SER B N 1
ATOM 1874 C CA . SER B 1 106 ? 4.238 -1.676 8.539 1 98.19 106 SER B CA 1
ATOM 1875 C C . SER B 1 106 ? 4.574 -0.408 9.32 1 98.19 106 SER B C 1
ATOM 1877 O O . SER B 1 106 ? 5.746 -0.071 9.492 1 98.19 106 SER B O 1
ATOM 1879 N N . TYR B 1 107 ? 3.551 0.305 9.789 1 97.62 107 TYR B N 1
ATOM 1880 C CA . TYR B 1 107 ? 3.781 1.467 10.641 1 97.62 107 TYR B CA 1
ATOM 1881 C C . TYR B 1 107 ? 4.414 1.057 11.961 1 97.62 107 TYR B C 1
ATOM 1883 O O . TYR B 1 107 ? 5.383 1.675 12.406 1 97.62 107 TYR B O 1
ATOM 1891 N N . LEU B 1 108 ? 3.854 0.073 12.523 1 97 108 LEU B N 1
ATOM 1892 C CA . LEU B 1 108 ? 4.34 -0.414 13.812 1 97 108 LEU B CA 1
ATOM 1893 C C . LEU B 1 108 ? 5.77 -0.933 13.695 1 97 108 LEU B C 1
ATOM 1895 O O . LEU B 1 108 ? 6.613 -0.632 14.539 1 97 108 LEU B O 1
ATOM 1899 N N . GLU B 1 109 ? 6.016 -1.738 12.695 1 98.12 109 GLU B N 1
ATOM 1900 C CA . GLU B 1 109 ? 7.355 -2.266 12.461 1 98.12 109 GLU B CA 1
ATOM 1901 C C . GLU B 1 109 ? 8.383 -1.141 12.359 1 98.12 109 GLU B C 1
ATOM 1903 O O . GLU B 1 109 ? 9.453 -1.213 12.969 1 98.12 109 GLU B O 1
ATOM 1908 N N . LEU B 1 110 ? 8.07 -0.151 11.594 1 98.19 110 LEU B N 1
ATOM 1909 C CA . LEU B 1 110 ? 8.984 0.972 11.406 1 98.19 110 LEU B CA 1
ATOM 1910 C C . LEU B 1 110 ? 9.227 1.696 12.727 1 98.19 110 LEU B C 1
ATOM 1912 O O . LEU B 1 110 ? 10.367 2.062 13.039 1 98.19 110 LEU B O 1
ATOM 1916 N N . ALA B 1 111 ? 8.156 1.934 13.469 1 97.56 111 ALA B N 1
ATOM 1917 C CA . ALA B 1 111 ? 8.281 2.594 14.766 1 97.56 111 ALA B CA 1
ATOM 1918 C C . ALA B 1 111 ? 9.203 1.81 15.688 1 97.56 111 ALA B C 1
ATOM 1920 O O . ALA B 1 111 ? 10.094 2.385 16.328 1 97.56 111 ALA B O 1
ATOM 1921 N N . LEU B 1 112 ? 8.984 0.517 15.781 1 96.75 112 LEU B N 1
ATOM 1922 C CA . LEU B 1 112 ? 9.797 -0.345 16.625 1 96.75 112 LEU B CA 1
ATOM 1923 C C . LEU B 1 112 ? 11.25 -0.363 16.156 1 96.75 112 LEU B C 1
ATOM 1925 O O . LEU B 1 112 ? 12.172 -0.222 16.969 1 96.75 112 LEU B O 1
ATOM 1929 N N . TRP B 1 113 ? 11.43 -0.53 14.891 1 96.88 113 TRP B N 1
ATOM 1930 C CA . TRP B 1 113 ? 12.773 -0.602 14.336 1 96.88 113 TRP B CA 1
ATOM 1931 C C . TRP B 1 113 ? 13.547 0.684 14.602 1 96.88 113 TRP B C 1
ATOM 1933 O O . TRP B 1 113 ? 14.727 0.643 14.961 1 96.88 113 TRP B O 1
ATOM 1943 N N . ARG B 1 114 ? 12.828 1.819 14.5 1 97.25 114 ARG B N 1
ATOM 1944 C CA . ARG B 1 114 ? 13.492 3.115 14.602 1 97.25 114 ARG B CA 1
ATOM 1945 C C . ARG B 1 114 ? 13.453 3.635 16.031 1 97.25 114 ARG B C 1
ATOM 1947 O O . ARG B 1 114 ? 13.992 4.707 16.328 1 97.25 114 ARG B O 1
ATOM 1954 N N . GLY B 1 115 ? 12.836 2.857 16.922 1 95.81 115 GLY B N 1
ATOM 1955 C CA . GLY B 1 115 ? 12.648 3.379 18.266 1 95.81 115 GLY B CA 1
ATOM 1956 C C . GLY B 1 115 ? 11.859 4.676 18.297 1 95.81 115 GLY B C 1
ATOM 1957 O O . GLY B 1 115 ? 12.219 5.609 19.016 1 95.81 115 GLY B O 1
ATOM 1958 N N . ALA B 1 116 ? 10.883 4.773 17.453 1 96.94 116 ALA B N 1
ATOM 1959 C CA . ALA B 1 116 ? 10.125 6.004 17.281 1 96.94 116 ALA B CA 1
ATOM 1960 C C . ALA B 1 116 ? 8.727 5.871 17.875 1 96.94 116 ALA B C 1
ATOM 1962 O O . ALA B 1 116 ? 8.211 4.762 18.031 1 96.94 116 ALA B O 1
ATOM 1963 N N . ALA B 1 117 ? 8.102 6.961 18.25 1 95.94 117 ALA B N 1
ATOM 1964 C CA . ALA B 1 117 ? 6.676 6.992 18.562 1 95.94 117 ALA B CA 1
ATOM 1965 C C . ALA B 1 117 ? 5.84 6.891 17.281 1 95.94 117 ALA B C 1
ATOM 1967 O O . ALA B 1 117 ? 6.324 7.191 16.188 1 95.94 117 ALA B O 1
ATOM 1968 N N . LEU B 1 118 ? 4.711 6.359 17.453 1 96.44 118 LEU B N 1
ATOM 1969 C CA . LEU B 1 118 ? 3.754 6.266 16.344 1 96.44 118 LEU B CA 1
ATOM 1970 C C . LEU B 1 118 ? 2.555 7.176 16.594 1 96.44 118 LEU B C 1
ATOM 1972 O O . LEU B 1 118 ? 1.901 7.086 17.641 1 96.44 118 LEU B O 1
ATOM 1976 N N . ALA B 1 119 ? 2.33 8.109 15.672 1 95.5 119 ALA B N 1
ATOM 1977 C CA . ALA B 1 119 ? 1.14 8.953 15.719 1 95.5 119 ALA B CA 1
ATOM 1978 C C . ALA B 1 119 ? 0.077 8.453 14.742 1 95.5 119 ALA B C 1
ATOM 1980 O O . ALA B 1 119 ? 0.301 8.43 13.531 1 95.5 119 ALA B O 1
ATOM 1981 N N . THR B 1 120 ? -1.023 8.039 15.219 1 93.88 120 THR B N 1
ATOM 1982 C CA . THR B 1 120 ? -2.107 7.535 14.383 1 93.88 120 THR B CA 1
ATOM 1983 C C . THR B 1 120 ? -3.461 7.992 14.914 1 93.88 120 THR B C 1
ATOM 1985 O O . THR B 1 120 ? -3.607 8.25 16.109 1 93.88 120 THR B O 1
ATOM 1988 N N . PHE B 1 121 ? -4.371 8.289 13.922 1 89.06 121 PHE B N 1
ATOM 1989 C CA . PHE B 1 121 ? -5.754 8.578 14.281 1 89.06 121 PHE B CA 1
ATOM 1990 C C . PHE B 1 121 ? -6.668 7.43 13.875 1 89.06 121 PHE B C 1
ATOM 1992 O O . PHE B 1 121 ? -6.508 6.852 12.797 1 89.06 121 PHE B O 1
ATOM 1999 N N . GLU B 1 122 ? -7.43 6.926 14.727 1 75.19 122 GLU B N 1
ATOM 2000 C CA . GLU B 1 122 ? -8.477 5.949 14.43 1 75.19 122 GLU B CA 1
ATOM 2001 C C . GLU B 1 122 ? -9.859 6.586 14.469 1 75.19 122 GLU B C 1
ATOM 2003 O O . GLU B 1 122 ? -10.109 7.48 15.281 1 75.19 122 GLU B O 1
ATOM 2008 N N . THR B 1 123 ? -10.57 6.512 13.266 1 57.31 123 THR B N 1
ATOM 2009 C CA . THR B 1 123 ? -11.945 6.992 13.359 1 57.31 123 THR B CA 1
ATOM 2010 C C . THR B 1 123 ? -12.867 5.906 13.898 1 57.31 123 THR B C 1
ATOM 2012 O O . THR B 1 123 ? -12.836 4.766 13.43 1 57.31 123 THR B O 1
ATOM 2015 N N . SER B 1 124 ? -13.211 5.883 15.133 1 53.16 124 SER B N 1
ATOM 2016 C CA . SER B 1 124 ? -14.195 4.945 15.672 1 53.16 124 SER B CA 1
ATOM 2017 C C . SER B 1 124 ? -15.555 5.145 15.023 1 53.16 124 SER B C 1
ATOM 2019 O O . SER B 1 124 ? -15.961 6.277 14.75 1 53.16 124 SER B O 1
ATOM 2021 N N . GLY B 1 125 ? -15.867 4.258 14.055 1 46.31 125 GLY B N 1
ATOM 2022 C CA . GLY B 1 125 ? -17.141 4.227 13.352 1 46.31 125 GLY B CA 1
ATOM 2023 C C . GLY B 1 125 ? -18.266 4.871 14.141 1 46.31 125 GLY B C 1
ATOM 2024 O O . GLY B 1 125 ? -19.047 5.656 13.594 1 46.31 125 GLY B O 1
ATOM 2025 N N . ALA B 1 126 ? -18.578 4.34 15.336 1 47.53 126 ALA B N 1
ATOM 2026 C CA . ALA B 1 126 ? -19.875 4.645 15.93 1 47.53 126 ALA B CA 1
ATOM 2027 C C . ALA B 1 126 ? -19.984 6.117 16.312 1 47.53 126 ALA B C 1
ATOM 2029 O O . ALA B 1 126 ? -21.031 6.738 16.156 1 47.53 126 ALA B O 1
ATOM 2030 N N . SER B 1 127 ? -18.969 6.547 16.828 1 48.78 127 SER B N 1
ATOM 2031 C CA . SER B 1 127 ? -19.141 7.871 17.406 1 48.78 127 SER B CA 1
ATOM 2032 C C . SER B 1 127 ? -18.516 8.945 16.547 1 48.78 127 SER B C 1
ATOM 2034 O O . SER B 1 127 ? -18.75 10.141 16.734 1 48.78 127 SER B O 1
ATOM 2036 N N . GLY B 1 128 ? -17.844 8.508 15.32 1 54.62 128 GLY B N 1
ATOM 2037 C CA . GLY B 1 128 ? -17.219 9.5 14.461 1 54.62 128 GLY B CA 1
ATOM 2038 C C . GLY 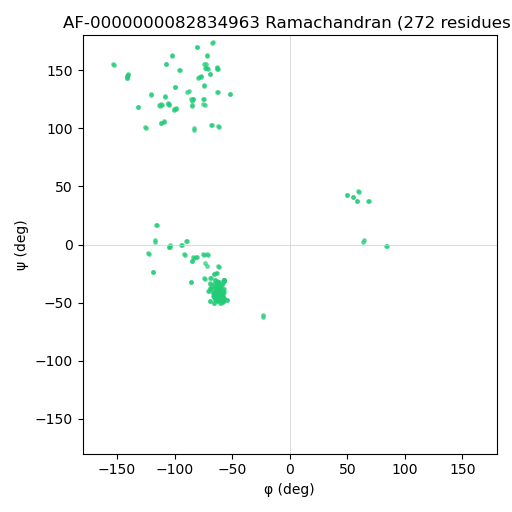B 1 128 ? -16.062 10.227 15.125 1 54.62 128 GLY B C 1
ATOM 2039 O O . GLY B 1 128 ? -15.609 11.266 14.648 1 54.62 128 GLY B O 1
ATOM 2040 N N . THR B 1 129 ? -15.758 9.82 16.375 1 57.56 129 THR B N 1
ATOM 2041 C CA . THR B 1 129 ? -14.773 10.547 17.172 1 57.56 129 THR B CA 1
ATOM 2042 C C . THR B 1 129 ? -13.359 10.055 16.844 1 57.56 129 THR B C 1
ATOM 2044 O O . THR B 1 129 ? -13.141 8.859 16.672 1 57.56 129 THR B O 1
ATOM 2047 N N . CYS B 1 130 ? -12.547 10.984 16.453 1 66.56 130 CYS B N 1
ATOM 2048 C CA . CYS B 1 130 ? -11.141 10.719 16.188 1 66.56 130 CYS B CA 1
ATOM 2049 C C . CYS B 1 130 ? -10.367 10.523 17.5 1 66.56 130 CYS B C 1
ATOM 2051 O O . CYS B 1 130 ? -10.586 11.258 18.469 1 66.56 130 CYS B O 1
ATOM 2053 N N . GLU B 1 131 ? -9.758 9.32 17.641 1 70.44 131 GLU B N 1
ATOM 2054 C CA . GLU B 1 131 ? -8.898 9.086 18.797 1 70.44 131 GLU B CA 1
ATOM 2055 C C . GLU B 1 131 ? -7.426 9.102 18.406 1 70.44 131 GLU B C 1
ATOM 2057 O O . GLU B 1 131 ? -7.031 8.453 17.422 1 70.44 131 GLU B O 1
ATOM 2062 N N . ARG B 1 132 ? -6.754 10.078 19.109 1 71 132 ARG B N 1
ATOM 2063 C CA . ARG B 1 132 ? -5.309 10.203 18.938 1 71 132 ARG B CA 1
ATOM 2064 C C . ARG B 1 132 ? -4.57 9.086 19.656 1 71 132 ARG B C 1
ATOM 2066 O O . ARG B 1 132 ? -4.84 8.82 20.828 1 71 132 ARG B O 1
ATOM 2073 N N . ARG B 1 133 ? -3.807 8.469 18.891 1 72.94 133 ARG B N 1
ATOM 2074 C CA . ARG B 1 133 ? -2.879 7.531 19.516 1 72.94 133 ARG B CA 1
ATOM 2075 C C . ARG B 1 133 ? -1.439 7.836 19.125 1 72.94 133 ARG B C 1
ATOM 2077 O O . ARG B 1 133 ? -1.083 7.742 17.938 1 72.94 133 ARG B O 1
ATOM 2084 N N . VAL B 1 134 ? -0.771 8.516 20.062 1 74.81 134 VAL B N 1
ATOM 2085 C CA . VAL B 1 134 ? 0.67 8.68 19.891 1 74.81 134 VAL B CA 1
ATOM 2086 C C . VAL B 1 134 ? 1.402 7.875 20.969 1 74.81 134 VAL B C 1
ATOM 2088 O O . VAL B 1 134 ? 1.172 8.07 22.172 1 74.81 134 VAL B O 1
ATOM 2091 N N . GLY B 1 135 ? 1.898 6.883 20.625 1 76.44 135 GLY B N 1
ATOM 2092 C CA . GLY B 1 135 ? 2.58 6.109 21.641 1 76.44 135 GLY B CA 1
ATOM 2093 C C . GLY B 1 135 ? 3.709 5.258 21.094 1 76.44 135 GLY B C 1
ATOM 2094 O O . GLY B 1 135 ? 3.879 5.148 19.875 1 76.44 135 GLY B O 1
ATOM 2095 N N . ARG B 1 136 ? 4.691 4.977 22.047 1 74.19 136 ARG B N 1
ATOM 2096 C CA . ARG B 1 136 ? 5.758 4.027 21.734 1 74.19 136 ARG B CA 1
ATOM 2097 C C . ARG B 1 136 ? 5.305 2.596 22 1 74.19 136 ARG B C 1
ATOM 2099 O O . ARG B 1 136 ? 4.598 2.334 22.969 1 74.19 136 ARG B O 1
ATOM 2106 N N . TRP B 1 137 ? 5.332 1.887 20.906 1 60.12 137 TRP B N 1
ATOM 2107 C CA . TRP B 1 137 ? 5.012 0.475 21.094 1 60.12 137 TRP B CA 1
ATOM 2108 C C . TRP B 1 137 ? 6.102 -0.228 21.891 1 60.12 137 TRP B C 1
ATOM 2110 O O . TRP B 1 137 ? 7.293 -0.041 21.641 1 60.12 137 TRP B O 1
ATOM 2120 N N . ALA B 1 138 ? 5.844 -0.492 23.266 1 55.09 138 ALA B N 1
ATOM 2121 C CA . ALA B 1 138 ? 6.746 -1.243 24.125 1 55.09 138 ALA B CA 1
ATOM 2122 C C . ALA B 1 138 ? 6.457 -2.74 24.062 1 55.09 138 ALA B C 1
ATOM 2124 O O . ALA B 1 138 ? 5.312 -3.146 23.844 1 55.09 138 ALA B O 1
#

InterPro domains:
  IPR002716 PIN domain [PF01850] (4-122)
  IPR029060 PIN-like domain superfamily [SSF88723] (1-121)
  IPR044153 VapC3-like, PIN domain [cd09873] (4-121)
  IPR051619 Type II TA system ribonuclease PINc/VapC [PTHR35901] (1-120)

Solvent-accessible surface area (backbone atoms only — not comparable to full-atom values): 14995 Å² total; per-residue (Å²): 133,55,35,24,55,34,44,56,35,60,58,27,59,49,62,42,89,87,52,74,41,25,68,59,31,48,50,52,54,60,69,42,71,78,48,58,36,36,31,43,72,60,38,66,52,48,41,51,35,52,52,50,48,36,53,75,65,63,67,52,52,71,66,44,51,49,53,29,51,52,54,56,70,66,47,47,74,44,62,55,76,74,59,62,86,75,49,46,65,54,10,50,50,47,10,68,75,67,74,45,50,38,70,61,16,37,48,51,44,50,13,59,74,66,71,15,29,34,38,37,51,45,70,45,76,88,76,61,47,54,42,83,40,72,43,63,82,126,133,54,35,24,56,33,44,56,32,61,57,27,59,48,59,40,90,87,53,75,40,26,68,59,29,48,49,51,56,59,69,42,70,77,48,58,35,35,32,41,71,59,38,68,52,49,41,51,35,52,51,50,50,36,51,73,66,63,65,52,51,70,67,42,51,50,52,29,50,53,54,57,70,64,47,46,75,44,62,55,76,73,58,62,86,74,50,46,66,55,11,50,49,47,9,66,74,68,74,44,52,37,70,61,16,38,50,52,43,50,15,58,74,66,70,14,30,34,37,38,51,44,71,44,78,88,75,63,47,54,42,83,41,71,44,63,83,126

Radius of gyration: 19.51 Å; Cα contacts (8 Å, |Δi|>4): 419; chains: 2; bounding box: 37×53×49 Å

Sequence (276 aa):
MKLVLDASVALSWLRLPSQTCSEQAFAILDDLNGEAILVPQIWPMEVAQGTLRVERQQQATAAILAKFSAVLNSVPVVNESRPSTAWLPQCERLAREHGLTVYDASYLELALWRGAALATFETSGASGTCERRVGRWAMKLVLDASVALSWLRLPSQTCSEQAFAILDDLNGEAILVPQIWPMEVAQGTLRVERQQQATAAILAKFSAVLNSVPVVNESRPSTAWLPQCERLAREHGLTVYDASYLELALWRGAALATFETSGASGTCERRVGRWA

Secondary structure (DSSP, 8-state):
--EEE-HHHHHGGG--TT-S-HHHHHHHHHHHTTPPEEE-TTHHHHHHHHHHHHHHTT-S-HHHHHHHHHHHHHS-EEE--S-HHHHHHHHHHHHHHHT--HHHHHHHHHHHHHT-EEEEEEE-TTT--EEEEEE---/--EEE-HHHHHGGG--TT-S-HHHHHHHHHHHTTPPEEE-TTHHHHHHHHHHHHHHTT-S-HHHHHHHHHHHHHS-EEE--S-HHHHHHHHHHHHHHHT--HHHHHHHHHHHHHT-EEEEEEE-TTT--EEEEEE---